Protein AF-0000000085166009 (afdb_homodimer)

Structure (mmCIF, N/CA/C/O backbone):
data_AF-0000000085166009-model_v1
#
loop_
_entity.id
_entity.type
_entity.pdbx_description
1 polymer 'Tlr0801 protein'
#
loop_
_atom_site.group_PDB
_atom_site.id
_atom_site.type_symbol
_atom_site.label_atom_id
_atom_site.label_alt_id
_atom_site.label_comp_id
_atom_site.label_asym_id
_atom_site.label_entity_id
_atom_site.label_seq_id
_atom_site.pdbx_PDB_ins_code
_atom_site.Cartn_x
_atom_site.Cartn_y
_atom_site.Cartn_z
_atom_site.occupancy
_atom_site.B_iso_or_equiv
_atom_site.auth_seq_id
_atom_site.auth_comp_id
_atom_site.auth_asym_id
_atom_site.auth_atom_id
_atom_site.pdbx_PDB_model_num
ATOM 1 N N . MET A 1 1 ? 2.496 26.719 8.641 1 87.31 1 MET A N 1
ATOM 2 C CA . MET A 1 1 ? 3.785 26.359 8.055 1 87.31 1 MET A CA 1
ATOM 3 C C . MET A 1 1 ? 3.906 26.922 6.641 1 87.31 1 MET A C 1
ATOM 5 O O . MET A 1 1 ? 2.91 27.328 6.039 1 87.31 1 MET A O 1
ATOM 9 N N . GLY A 1 2 ? 5.164 27.062 6.125 1 89.81 2 GLY A N 1
ATOM 10 C CA . GLY A 1 2 ? 5.348 27.531 4.762 1 89.81 2 GLY A CA 1
ATOM 11 C C . GLY A 1 2 ? 4.957 26.5 3.719 1 89.81 2 GLY A C 1
ATOM 12 O O . GLY A 1 2 ? 4.793 25.328 4.035 1 89.81 2 GLY A O 1
ATOM 13 N N . LEU A 1 3 ? 4.742 26.969 2.514 1 91.5 3 LEU A N 1
ATOM 14 C CA . LEU A 1 3 ? 4.355 26.109 1.395 1 91.5 3 LEU A CA 1
ATOM 15 C C . LEU A 1 3 ? 5.383 25 1.174 1 91.5 3 LEU A C 1
ATOM 17 O O . LEU A 1 3 ? 5.02 23.875 0.835 1 91.5 3 LEU A O 1
ATOM 21 N N . LEU A 1 4 ? 6.598 25.328 1.406 1 94.56 4 LEU A N 1
ATOM 22 C CA . LEU A 1 4 ? 7.652 24.344 1.191 1 94.56 4 LEU A CA 1
ATOM 23 C C . LEU A 1 4 ? 7.547 23.203 2.197 1 94.56 4 LEU A C 1
ATOM 25 O O . LEU A 1 4 ? 7.738 22.031 1.844 1 94.56 4 LEU A O 1
ATOM 29 N N . GLN A 1 5 ? 7.215 23.484 3.424 1 96 5 GLN A N 1
ATOM 30 C CA . GLN A 1 5 ? 7.09 22.453 4.438 1 96 5 GLN A CA 1
ATOM 31 C C . GLN A 1 5 ? 5.879 21.562 4.164 1 96 5 GLN A C 1
ATOM 33 O O . GLN A 1 5 ? 5.938 20.344 4.367 1 96 5 GLN A O 1
ATOM 38 N N . VAL A 1 6 ? 4.785 22.203 3.682 1 97 6 VAL A N 1
ATOM 39 C CA . VAL A 1 6 ? 3.6 21.422 3.328 1 97 6 VAL A CA 1
ATOM 40 C C . VAL A 1 6 ? 3.941 20.438 2.217 1 97 6 VAL A C 1
ATOM 42 O O . VAL A 1 6 ? 3.543 19.266 2.273 1 97 6 VAL A O 1
ATOM 45 N N . GLU A 1 7 ? 4.676 20.844 1.229 1 97.31 7 GLU A N 1
ATOM 46 C CA . GLU A 1 7 ? 5.082 19.969 0.13 1 97.31 7 GLU A CA 1
ATOM 47 C C . GLU A 1 7 ? 6.02 18.859 0.617 1 97.31 7 GLU A C 1
ATOM 49 O O . GLU A 1 7 ? 5.957 17.734 0.132 1 97.31 7 GLU A O 1
ATOM 54 N N . GLU A 1 8 ? 6.871 19.203 1.568 1 97.12 8 GLU A N 1
ATOM 55 C CA . GLU A 1 8 ? 7.758 18.188 2.148 1 97.12 8 GLU A CA 1
ATOM 56 C C . GLU A 1 8 ? 6.965 17.109 2.877 1 97.12 8 GLU A C 1
ATOM 58 O O . GLU A 1 8 ? 7.281 15.93 2.771 1 97.12 8 GLU A O 1
ATOM 63 N N . ILE A 1 9 ? 5.961 17.562 3.564 1 97.88 9 ILE A N 1
ATOM 64 C CA . ILE A 1 9 ? 5.102 16.625 4.277 1 97.88 9 ILE A CA 1
ATOM 65 C C . ILE A 1 9 ? 4.363 15.734 3.277 1 97.88 9 ILE A C 1
ATOM 67 O O . ILE A 1 9 ? 4.352 14.508 3.416 1 97.88 9 ILE A O 1
ATOM 71 N N . ARG A 1 10 ? 3.783 16.344 2.262 1 98.19 10 ARG A N 1
ATOM 72 C CA . ARG A 1 10 ? 3.082 15.57 1.241 1 98.19 10 ARG A CA 1
ATOM 73 C C . ARG A 1 10 ? 3.996 14.516 0.636 1 98.19 10 ARG A C 1
ATOM 75 O O . ARG A 1 10 ? 3.6 13.352 0.489 1 98.19 10 ARG A O 1
ATOM 82 N N . GLU A 1 11 ? 5.223 14.875 0.251 1 96.31 11 GLU A N 1
ATOM 83 C CA . GLU A 1 11 ? 6.168 13.953 -0.369 1 96.31 11 GLU A CA 1
ATOM 84 C C . GLU A 1 11 ? 6.523 12.805 0.575 1 96.31 11 GLU A C 1
ATOM 86 O O . GLU A 1 11 ? 6.598 11.648 0.156 1 96.31 11 GLU A O 1
ATOM 91 N N . ALA A 1 12 ? 6.711 13.148 1.83 1 95.56 12 ALA A N 1
ATOM 92 C CA . ALA A 1 12 ? 7.051 12.125 2.816 1 95.56 12 ALA A CA 1
ATOM 93 C C . ALA A 1 12 ? 5.91 11.125 2.984 1 95.56 12 ALA A C 1
ATOM 95 O O . ALA A 1 12 ? 6.145 9.922 3.076 1 95.56 12 ALA A O 1
ATOM 96 N N . LEU A 1 13 ? 4.695 11.633 3.031 1 96.62 13 LEU A N 1
ATOM 97 C CA . LEU A 1 13 ? 3.539 10.75 3.182 1 96.62 13 LEU A CA 1
ATOM 98 C C . LEU A 1 13 ? 3.33 9.906 1.929 1 96.62 13 LEU A C 1
ATOM 100 O O . LEU A 1 13 ? 3.01 8.719 2.021 1 96.62 13 LEU A O 1
ATOM 104 N N . GLN A 1 14 ? 3.523 10.555 0.809 1 94.81 14 GLN A N 1
ATOM 105 C CA . GLN A 1 14 ? 3.393 9.805 -0.437 1 94.81 14 GLN A CA 1
ATOM 106 C C . GLN A 1 14 ? 4.43 8.688 -0.518 1 94.81 14 GLN A C 1
ATOM 108 O O . GLN A 1 14 ? 4.141 7.605 -1.035 1 94.81 14 GLN A O 1
ATOM 113 N N . ASP A 1 15 ? 5.609 8.953 -0.059 1 91.25 15 ASP A N 1
ATOM 114 C CA . ASP A 1 15 ? 6.664 7.945 -0.035 1 91.25 15 ASP A CA 1
ATOM 115 C C . ASP A 1 15 ? 6.223 6.711 0.746 1 91.25 15 ASP A C 1
ATOM 117 O O . ASP A 1 15 ? 6.426 5.582 0.296 1 91.25 15 ASP A O 1
ATOM 121 N N . VAL A 1 16 ? 5.621 6.918 1.845 1 88.81 16 VAL A N 1
ATOM 122 C CA . V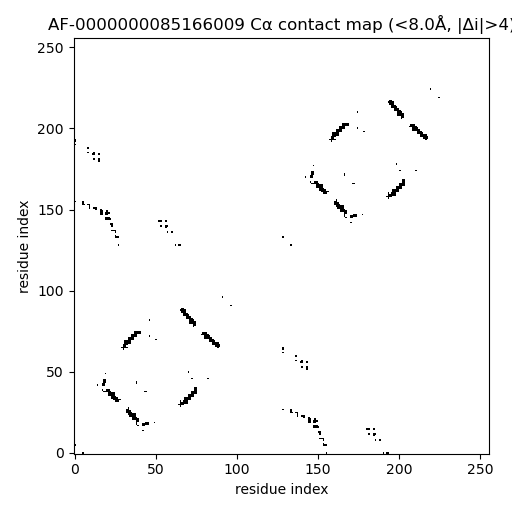AL A 1 16 ? 5.133 5.828 2.68 1 88.81 16 VAL A CA 1
ATOM 123 C C . VAL A 1 16 ? 4.082 5.027 1.916 1 88.81 16 VAL A C 1
ATOM 125 O O . VAL A 1 16 ? 4.121 3.793 1.897 1 88.81 16 VAL A O 1
ATOM 128 N N . LEU A 1 17 ? 3.156 5.715 1.275 1 91.56 17 LEU A N 1
ATOM 129 C CA . LEU A 1 17 ? 2.068 5.051 0.562 1 91.56 17 LEU A CA 1
ATOM 130 C C . LEU A 1 17 ? 2.596 4.301 -0.654 1 91.56 17 LEU A C 1
ATOM 132 O O . LEU A 1 17 ? 2.105 3.217 -0.98 1 91.56 17 LEU A O 1
ATOM 136 N N . SER A 1 18 ? 3.635 4.895 -1.332 1 89.75 18 SER A N 1
ATOM 137 C CA . SER A 1 18 ? 4.176 4.32 -2.561 1 89.75 18 SER A CA 1
ATOM 138 C C . SER A 1 18 ? 4.883 2.998 -2.289 1 89.75 18 SER A C 1
ATOM 140 O O . SER A 1 18 ? 5.062 2.186 -3.199 1 89.75 18 SER A O 1
ATOM 142 N N . GLU A 1 19 ? 5.258 2.779 -1.088 1 85.75 19 GLU A N 1
ATOM 143 C CA . GLU A 1 19 ? 5.918 1.529 -0.723 1 85.75 19 GLU A CA 1
ATOM 144 C C . GLU A 1 19 ? 4.992 0.335 -0.921 1 85.75 19 GLU A C 1
ATOM 146 O O . GLU A 1 19 ? 5.449 -0.808 -0.993 1 85.75 19 GLU A O 1
ATOM 151 N N . HIS A 1 20 ? 3.771 0.631 -1.099 1 84.06 20 HIS A N 1
ATOM 152 C CA . HIS A 1 20 ? 2.775 -0.424 -1.249 1 84.06 20 HIS A CA 1
ATOM 153 C C . HIS A 1 20 ? 2.156 -0.402 -2.643 1 84.06 20 HIS A C 1
ATOM 155 O O . HIS A 1 20 ? 1.337 -1.262 -2.977 1 84.06 20 HIS A O 1
ATOM 161 N N . ALA A 1 21 ? 2.496 0.625 -3.387 1 89.5 21 ALA A N 1
ATOM 162 C CA . ALA A 1 21 ? 1.948 0.78 -4.73 1 89.5 21 ALA A CA 1
ATOM 163 C C . ALA A 1 21 ? 2.713 -0.077 -5.738 1 89.5 21 ALA A C 1
ATOM 165 O O . ALA A 1 21 ? 3.318 0.446 -6.676 1 89.5 21 ALA A O 1
ATOM 166 N N . LEU A 1 22 ? 2.506 -1.38 -5.648 1 95.19 22 LEU A N 1
ATOM 167 C CA . LEU A 1 22 ? 3.24 -2.299 -6.512 1 95.19 22 LEU A CA 1
ATOM 168 C C . LEU A 1 22 ? 2.35 -2.816 -7.637 1 95.19 22 LEU A C 1
ATOM 170 O O . LEU A 1 22 ? 1.126 -2.863 -7.496 1 95.19 22 LEU A O 1
ATOM 174 N N . VAL A 1 23 ? 2.998 -3.172 -8.727 1 94.56 23 VAL A N 1
ATOM 175 C CA . VAL A 1 23 ? 2.354 -3.906 -9.812 1 94.56 23 VAL A CA 1
ATOM 176 C C . VAL A 1 23 ? 2.764 -5.375 -9.758 1 94.56 23 VAL A C 1
ATOM 178 O O . VAL A 1 23 ? 3.951 -5.691 -9.633 1 94.56 23 VAL A O 1
ATOM 181 N N . VAL A 1 24 ? 1.749 -6.273 -9.797 1 97.44 24 VAL A N 1
ATOM 182 C CA . VAL A 1 24 ? 2.041 -7.695 -9.648 1 97.44 24 VAL A CA 1
ATOM 183 C C . VAL A 1 24 ? 1.929 -8.398 -11 1 97.44 24 VAL A C 1
ATOM 185 O O . VAL A 1 24 ? 1.028 -8.094 -11.781 1 97.44 24 VAL A O 1
ATOM 188 N N . GLN A 1 25 ? 2.867 -9.227 -11.359 1 97.62 25 GLN A N 1
ATOM 189 C CA . GLN A 1 25 ? 2.832 -10.18 -12.461 1 97.62 25 GLN A CA 1
ATOM 190 C C . GLN A 1 25 ? 2.766 -11.617 -11.945 1 97.62 25 GLN A C 1
ATOM 192 O O . GLN A 1 25 ? 3.416 -11.953 -10.953 1 97.62 25 GLN A O 1
ATOM 197 N N . VAL A 1 26 ? 1.927 -12.438 -12.625 1 98.44 26 VAL A N 1
ATOM 198 C CA . VAL A 1 26 ? 1.791 -13.836 -12.242 1 98.44 26 VAL A CA 1
ATOM 199 C C . VAL A 1 26 ? 1.956 -14.727 -13.469 1 98.44 26 VAL A C 1
ATOM 201 O O . VAL A 1 26 ? 1.359 -14.469 -14.516 1 98.44 26 VAL A O 1
ATOM 204 N N . ASN A 1 27 ? 2.795 -15.641 -13.352 1 97.94 27 ASN A N 1
ATOM 205 C CA . ASN A 1 27 ? 2.922 -16.672 -14.375 1 97.94 27 ASN A CA 1
ATOM 206 C C . ASN A 1 27 ? 3.172 -18.047 -13.766 1 97.94 27 ASN A C 1
ATOM 208 O O . ASN A 1 27 ? 3.609 -18.141 -12.617 1 97.94 27 ASN A O 1
ATOM 212 N N . GLN A 1 28 ? 2.809 -19.031 -14.508 1 97.44 28 GLN A N 1
ATOM 213 C CA . GLN A 1 28 ? 3.053 -20.406 -14.07 1 97.44 28 GLN A CA 1
ATOM 214 C C . GLN A 1 28 ? 4.023 -21.109 -15.016 1 97.44 28 GLN A C 1
ATOM 216 O O . GLN A 1 28 ? 3.914 -21 -16.234 1 97.44 28 GLN A O 1
ATOM 221 N N . PHE A 1 29 ? 5.004 -21.719 -14.422 1 96.5 29 PHE A N 1
ATOM 222 C CA . PHE A 1 29 ? 5.902 -22.641 -15.109 1 96.5 29 PHE A CA 1
ATOM 223 C C . PHE A 1 29 ? 5.84 -24.031 -14.484 1 96.5 29 PHE A C 1
ATOM 225 O O . PHE A 1 29 ? 6.352 -24.25 -13.383 1 96.5 29 PHE A O 1
ATOM 232 N N . ARG A 1 30 ? 5.246 -24.922 -15.281 1 95.44 30 ARG A N 1
ATOM 233 C CA . ARG A 1 30 ? 5.016 -26.266 -14.758 1 95.44 30 ARG A CA 1
ATOM 234 C C . ARG A 1 30 ? 4.27 -26.219 -13.43 1 95.44 30 ARG A C 1
ATOM 236 O O . ARG A 1 30 ? 3.172 -25.656 -13.352 1 95.44 30 ARG A O 1
ATOM 243 N N . ASN A 1 31 ? 4.824 -26.672 -12.32 1 96.44 31 ASN A N 1
ATOM 244 C CA . ASN A 1 31 ? 4.152 -26.75 -11.023 1 96.44 31 ASN A CA 1
ATOM 245 C C . ASN A 1 31 ? 4.566 -25.594 -10.109 1 96.44 31 ASN A C 1
ATOM 247 O O . ASN A 1 31 ? 4.395 -25.688 -8.891 1 96.44 31 ASN A O 1
ATOM 251 N N . GLN A 1 32 ? 5.086 -24.609 -10.68 1 97.38 32 GLN A N 1
ATOM 252 C CA . GLN A 1 32 ? 5.492 -23.438 -9.898 1 97.38 32 GLN A CA 1
ATOM 253 C C . GLN A 1 32 ? 4.758 -22.188 -10.367 1 97.38 32 GLN A C 1
ATOM 255 O O . GLN A 1 32 ? 4.715 -21.891 -11.562 1 97.38 32 GLN A O 1
ATOM 260 N N . LEU A 1 33 ? 4.129 -21.5 -9.375 1 98.12 33 LEU A N 1
ATOM 261 C CA . LEU A 1 33 ? 3.557 -20.188 -9.594 1 98.12 33 LEU A CA 1
ATOM 262 C C . LEU A 1 33 ? 4.574 -19.094 -9.281 1 98.12 33 LEU A C 1
ATOM 264 O O . LEU A 1 33 ? 5.152 -19.062 -8.195 1 98.12 33 LEU A O 1
ATOM 268 N N . ASN A 1 34 ? 4.855 -18.234 -10.289 1 98.5 34 ASN A N 1
ATOM 269 C CA . ASN A 1 34 ? 5.762 -17.109 -10.125 1 98.5 34 ASN A CA 1
ATOM 270 C C . ASN A 1 34 ? 4.996 -15.789 -9.977 1 98.5 34 ASN A C 1
ATOM 272 O O . ASN A 1 34 ? 4.211 -15.422 -10.852 1 98.5 34 ASN A O 1
ATOM 276 N N . ILE A 1 35 ? 5.219 -15.148 -8.867 1 98.69 35 ILE A N 1
ATOM 277 C CA . ILE A 1 35 ? 4.609 -13.859 -8.562 1 98.69 35 ILE A CA 1
ATOM 278 C C . ILE A 1 35 ? 5.691 -12.781 -8.5 1 98.69 35 ILE A C 1
ATOM 280 O O . ILE A 1 35 ? 6.594 -12.844 -7.668 1 98.69 35 ILE A O 1
ATOM 284 N N . ILE A 1 36 ? 5.625 -11.828 -9.438 1 98.06 36 ILE A N 1
ATOM 285 C CA . ILE A 1 36 ? 6.617 -10.758 -9.516 1 98.06 36 ILE A CA 1
ATOM 286 C C . ILE A 1 36 ? 5.996 -9.445 -9.047 1 98.06 36 ILE A C 1
ATOM 288 O O . ILE A 1 36 ? 5 -8.984 -9.609 1 98.06 36 ILE A O 1
ATOM 292 N N . LEU A 1 37 ? 6.559 -8.922 -7.961 1 97.56 37 LEU A N 1
ATOM 293 C CA . LEU A 1 37 ? 6.168 -7.613 -7.441 1 97.56 37 LEU A CA 1
ATOM 294 C C . LEU A 1 37 ? 7.09 -6.52 -7.973 1 97.56 37 LEU A C 1
ATOM 296 O O . LEU A 1 37 ? 8.297 -6.551 -7.727 1 97.56 37 LEU A O 1
ATOM 300 N N . ASN A 1 38 ? 6.496 -5.551 -8.648 1 96.62 38 ASN A N 1
ATOM 301 C CA . ASN A 1 38 ? 7.234 -4.426 -9.219 1 96.62 38 ASN A CA 1
ATOM 302 C C . ASN A 1 38 ? 6.977 -3.139 -8.438 1 96.62 38 ASN A C 1
ATOM 304 O O . ASN A 1 38 ? 5.875 -2.59 -8.492 1 96.62 38 ASN A O 1
ATOM 308 N N . LYS A 1 39 ? 8.039 -2.709 -7.711 1 94.25 39 LYS A N 1
ATOM 309 C CA . LYS A 1 39 ? 7.895 -1.438 -7.008 1 94.25 39 LYS A CA 1
ATOM 310 C C . LYS A 1 39 ? 8.391 -0.277 -7.867 1 94.25 39 LYS A C 1
ATOM 312 O O . LYS A 1 39 ? 9.258 -0.456 -8.719 1 94.25 39 LYS A O 1
ATOM 317 N N . PRO A 1 40 ? 7.828 0.928 -7.676 1 91.25 40 PRO A N 1
ATOM 318 C CA . PRO A 1 40 ? 8.375 2.105 -8.359 1 91.25 40 PRO A CA 1
ATOM 319 C C . PRO A 1 40 ? 9.82 2.398 -7.961 1 91.25 40 PRO A C 1
ATOM 321 O O . PRO A 1 40 ? 10.219 2.135 -6.824 1 91.25 40 PRO A O 1
ATOM 324 N N . PRO A 1 41 ? 10.594 2.953 -8.992 1 91.44 41 PRO A N 1
ATOM 325 C CA . PRO A 1 41 ? 11.961 3.348 -8.648 1 91.44 41 PRO A CA 1
ATOM 326 C C . PRO A 1 41 ? 12.016 4.383 -7.527 1 91.44 41 PRO A C 1
ATOM 328 O O . PRO A 1 41 ? 11.148 5.258 -7.453 1 91.44 41 PRO A O 1
ATOM 331 N N . GLY A 1 42 ? 13.031 4.297 -6.672 1 87.62 42 GLY A N 1
ATOM 332 C CA . GLY A 1 42 ? 13.211 5.281 -5.613 1 87.62 42 GLY A CA 1
ATOM 333 C C . GLY A 1 42 ? 12.367 5 -4.387 1 87.62 42 GLY A C 1
ATOM 334 O O . GLY A 1 42 ? 12.414 5.746 -3.408 1 87.62 42 GLY A O 1
ATOM 335 N N . THR A 1 43 ? 11.555 3.965 -4.449 1 88.19 43 THR A N 1
ATOM 336 C CA . THR A 1 43 ? 10.727 3.613 -3.301 1 88.19 43 THR A CA 1
ATOM 337 C C . THR A 1 43 ? 11.281 2.383 -2.588 1 88.19 43 THR A C 1
ATOM 339 O O . THR A 1 43 ? 12.117 1.666 -3.141 1 88.19 43 THR A O 1
ATOM 342 N N . VAL A 1 44 ? 10.844 2.373 -1.309 1 87.44 44 VAL A N 1
ATOM 343 C CA . VAL A 1 44 ? 11.18 1.203 -0.508 1 87.44 44 VAL A CA 1
ATOM 344 C C . VAL A 1 44 ? 9.953 0.306 -0.352 1 87.44 44 VAL A C 1
ATOM 346 O O . VAL A 1 44 ? 8.852 0.794 -0.119 1 87.44 44 VAL A O 1
ATOM 349 N N . ALA A 1 45 ? 10.133 -0.992 -0.628 1 90.5 45 ALA A N 1
ATOM 350 C CA . ALA A 1 45 ? 9.047 -1.952 -0.421 1 90.5 45 ALA A CA 1
ATOM 351 C C . ALA A 1 45 ? 9.391 -2.926 0.703 1 90.5 45 ALA A C 1
ATOM 353 O O . ALA A 1 45 ? 10.531 -3.381 0.815 1 90.5 45 ALA A O 1
ATOM 354 N N . HIS A 1 46 ? 8.398 -3.162 1.563 1 88.56 46 HIS A N 1
ATOM 355 C CA . HIS A 1 46 ? 8.516 -4.191 2.588 1 88.56 46 HIS A CA 1
ATOM 356 C C . HIS A 1 46 ? 7.984 -5.531 2.088 1 88.56 46 HIS A C 1
ATOM 358 O O . HIS A 1 46 ? 6.891 -5.949 2.471 1 88.56 46 HIS A O 1
ATOM 364 N N . TYR A 1 47 ? 8.75 -6.238 1.329 1 93.56 47 TYR A N 1
ATOM 365 C CA . TYR A 1 47 ? 8.32 -7.395 0.554 1 93.56 47 TYR A CA 1
ATOM 366 C C . TYR A 1 47 ? 7.82 -8.508 1.467 1 93.56 47 TYR A C 1
ATOM 368 O O . TYR A 1 47 ? 6.855 -9.203 1.142 1 93.56 47 TYR A O 1
ATOM 376 N N . SER A 1 48 ? 8.516 -8.672 2.611 1 92.06 48 SER A N 1
ATOM 377 C CA . SER A 1 48 ? 8.094 -9.742 3.51 1 92.06 48 SER A CA 1
ATOM 378 C C . SER A 1 48 ? 6.66 -9.531 3.99 1 92.06 48 SER A C 1
ATOM 380 O O . SER A 1 48 ? 5.848 -10.461 3.971 1 92.06 48 SER A O 1
ATOM 382 N N . ALA A 1 49 ? 6.348 -8.305 4.355 1 86 49 ALA A N 1
ATOM 383 C CA . ALA A 1 49 ? 4.992 -7.98 4.789 1 86 49 ALA A CA 1
ATOM 384 C C . ALA A 1 49 ? 3.998 -8.133 3.643 1 86 49 ALA A C 1
ATOM 386 O O . ALA A 1 49 ? 2.9 -8.656 3.832 1 86 49 ALA A O 1
ATOM 387 N N . LEU A 1 50 ? 4.41 -7.676 2.514 1 90.75 50 LEU A N 1
ATOM 388 C CA . LEU A 1 50 ? 3.557 -7.777 1.333 1 90.75 50 LEU A CA 1
ATOM 389 C C . LEU A 1 50 ? 3.301 -9.234 0.972 1 90.75 50 LEU A C 1
ATOM 391 O O . LEU A 1 50 ? 2.174 -9.609 0.634 1 90.75 50 LEU A O 1
ATOM 395 N N . ALA A 1 51 ? 4.328 -10.023 1.08 1 94.31 51 ALA A N 1
ATOM 396 C CA . ALA A 1 51 ? 4.188 -11.445 0.812 1 94.31 51 ALA A CA 1
ATOM 397 C C . ALA A 1 51 ? 3.16 -12.086 1.744 1 94.31 51 ALA A C 1
ATOM 399 O O . ALA A 1 51 ? 2.365 -12.922 1.321 1 94.31 51 ALA A O 1
ATOM 400 N N . ASP A 1 52 ? 3.125 -11.68 2.963 1 91.5 52 ASP A N 1
ATOM 401 C CA . ASP A 1 52 ? 2.172 -12.227 3.924 1 91.5 52 ASP A CA 1
ATOM 402 C C . ASP A 1 52 ? 0.734 -11.922 3.506 1 91.5 52 ASP A C 1
ATOM 404 O O . ASP A 1 52 ? -0.142 -12.781 3.604 1 91.5 52 ASP A O 1
ATOM 408 N N . PHE A 1 53 ? 0.522 -10.734 3.008 1 88.38 53 PHE A N 1
ATOM 409 C CA . PHE A 1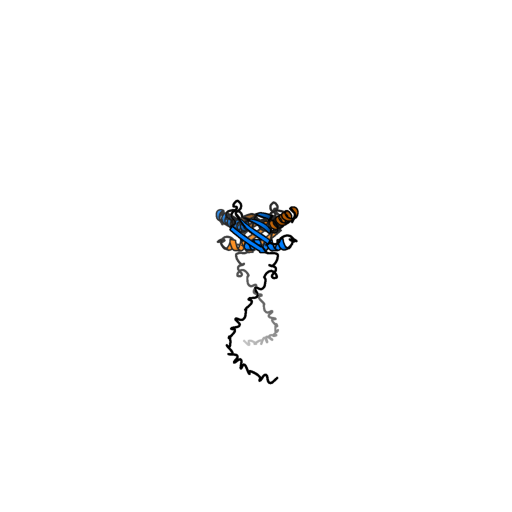 53 ? -0.797 -10.375 2.5 1 88.38 53 PHE A CA 1
ATOM 410 C C . PHE A 1 53 ? -1.159 -11.227 1.287 1 88.38 53 PHE A C 1
ATOM 412 O O . PHE A 1 53 ? -2.297 -11.68 1.159 1 88.38 53 PHE A O 1
ATOM 419 N N . LEU A 1 54 ? -0.236 -11.383 0.388 1 95.12 54 LEU A N 1
ATOM 420 C CA . LEU A 1 54 ? -0.486 -12.156 -0.825 1 95.12 54 LEU A CA 1
ATOM 421 C C . LEU A 1 54 ? -0.781 -13.609 -0.492 1 95.12 54 LEU A C 1
ATOM 423 O O . LEU A 1 54 ? -1.663 -14.227 -1.098 1 95.12 54 LEU A O 1
ATOM 427 N N . LYS A 1 55 ? -0.085 -14.094 0.515 1 94.5 55 LYS A N 1
ATOM 428 C CA . LYS A 1 55 ? -0.293 -15.477 0.947 1 94.5 55 LYS A CA 1
ATOM 429 C C . LYS A 1 55 ? -1.719 -15.688 1.45 1 94.5 55 LYS A C 1
ATOM 431 O O . LYS A 1 55 ? -2.357 -16.688 1.12 1 94.5 55 LYS A O 1
ATOM 436 N N . SER A 1 56 ? -2.121 -14.789 2.178 1 92.44 56 SER A N 1
ATOM 437 C CA . SER A 1 56 ? -3.482 -14.891 2.695 1 92.44 56 SER A CA 1
ATOM 438 C C . SER A 1 56 ? -4.504 -14.898 1.564 1 92.44 56 SER A C 1
ATOM 440 O O . SER A 1 56 ? -5.496 -15.633 1.626 1 92.44 56 SER A O 1
ATOM 442 N N . ARG A 1 57 ? -4.258 -14.102 0.574 1 93.94 57 ARG A N 1
ATOM 443 C CA . ARG A 1 57 ? -5.152 -14.047 -0.578 1 93.94 57 ARG A CA 1
ATOM 444 C C . ARG A 1 57 ? -5.023 -15.305 -1.429 1 93.94 57 ARG A C 1
ATOM 446 O O . ARG A 1 57 ? -6.023 -15.836 -1.919 1 93.94 57 ARG A O 1
ATOM 453 N N . LEU A 1 58 ? -3.865 -15.836 -1.603 1 96.88 58 LEU A N 1
ATOM 454 C CA . LEU A 1 58 ? -3.602 -17.047 -2.377 1 96.88 58 LEU A CA 1
ATOM 455 C C . LEU A 1 58 ? -4.273 -18.25 -1.737 1 96.88 58 LEU A C 1
ATOM 457 O O . LEU A 1 58 ? -4.664 -19.188 -2.436 1 96.88 58 LEU A O 1
ATOM 461 N N . GLY A 1 59 ? -4.41 -18.156 -0.455 1 95.06 59 GLY A N 1
ATOM 462 C CA . GLY A 1 59 ? -5.043 -19.25 0.282 1 95.06 59 GLY A CA 1
ATOM 463 C C . GLY A 1 59 ? -6.504 -19.438 -0.088 1 95.06 59 GLY A C 1
ATOM 464 O O . GLY A 1 59 ? -7.09 -20.484 0.226 1 95.06 59 GLY A O 1
ATOM 465 N N . GLN A 1 60 ? -7.039 -18.578 -0.781 1 94.56 60 GLN A N 1
ATOM 466 C CA . GLN A 1 60 ? -8.445 -18.656 -1.168 1 94.56 60 GLN A CA 1
ATOM 467 C C . GLN A 1 60 ? -8.609 -19.391 -2.498 1 94.56 60 GLN A C 1
ATOM 469 O O . GLN A 1 60 ? -9.727 -19.719 -2.9 1 94.56 60 GLN A O 1
ATOM 474 N N . PHE A 1 61 ? -7.492 -19.656 -3.207 1 95.75 61 PHE A N 1
ATOM 475 C CA . PHE A 1 61 ? -7.512 -20.328 -4.5 1 95.75 61 PHE A CA 1
ATOM 476 C C . PHE A 1 61 ? -7.191 -21.812 -4.34 1 95.75 61 PHE A C 1
ATOM 478 O O . PHE A 1 61 ? -6.43 -22.188 -3.451 1 95.75 61 PHE A O 1
ATOM 485 N N . HIS A 1 62 ? -7.855 -22.625 -5.125 1 93.19 62 HIS A N 1
ATOM 486 C CA . HIS A 1 62 ? -7.492 -24.031 -5.238 1 93.19 62 HIS A CA 1
ATOM 487 C C . HIS A 1 62 ? -6.332 -24.219 -6.207 1 93.19 62 HIS A C 1
ATOM 489 O O . HIS A 1 62 ? -6.531 -24.266 -7.422 1 93.19 62 HIS A O 1
ATOM 495 N N . LEU A 1 63 ? -5.152 -24.328 -5.582 1 94.75 63 LEU A N 1
ATOM 496 C CA . LEU A 1 63 ? -3.939 -24.438 -6.387 1 94.75 63 LEU A CA 1
ATOM 497 C C . LEU A 1 63 ? -3.484 -25.891 -6.492 1 94.75 63 LEU A C 1
ATOM 499 O O . LEU A 1 63 ? -2.342 -26.219 -6.156 1 94.75 63 LEU A O 1
ATOM 503 N N . ASN A 1 64 ? -4.328 -26.75 -7.059 1 90.38 64 ASN A N 1
ATOM 504 C CA . ASN A 1 64 ? -4.113 -28.188 -7.035 1 90.38 64 ASN A CA 1
ATOM 505 C C . ASN A 1 64 ? -2.895 -28.594 -7.859 1 90.38 64 ASN A C 1
ATOM 507 O O . ASN A 1 64 ? -2.211 -29.562 -7.531 1 90.38 64 ASN A O 1
ATOM 511 N N . ASP A 1 65 ? -2.539 -27.891 -8.883 1 93.31 65 ASP A N 1
ATOM 512 C CA . ASP A 1 65 ? -1.432 -28.25 -9.758 1 93.31 65 ASP A CA 1
ATOM 513 C C . ASP A 1 65 ? -0.189 -27.422 -9.461 1 93.31 65 ASP A C 1
ATOM 515 O O . ASP A 1 65 ? 0.748 -27.375 -10.258 1 93.31 65 ASP A O 1
ATOM 519 N N . ILE A 1 66 ? -0.223 -26.75 -8.367 1 96.19 66 ILE A N 1
ATOM 520 C CA . ILE A 1 66 ? 0.907 -25.922 -7.961 1 96.19 66 ILE A CA 1
ATOM 521 C C . ILE A 1 66 ? 1.572 -26.531 -6.727 1 96.19 66 ILE A C 1
ATOM 523 O O . ILE A 1 66 ? 0.912 -26.766 -5.715 1 96.19 66 ILE A O 1
ATOM 527 N N . ASP A 1 67 ? 2.898 -26.766 -6.785 1 95.12 67 ASP A N 1
ATOM 528 C CA . ASP A 1 67 ? 3.662 -27.312 -5.664 1 95.12 67 ASP A CA 1
ATOM 529 C C . ASP A 1 67 ? 4.434 -26.203 -4.941 1 95.12 67 ASP A C 1
ATOM 531 O O . ASP A 1 67 ? 4.777 -26.359 -3.766 1 95.12 67 ASP A O 1
ATOM 535 N N . ARG A 1 68 ? 4.754 -25.266 -5.773 1 96.19 68 ARG A N 1
ATOM 536 C CA . ARG A 1 68 ? 5.645 -24.234 -5.262 1 96.19 68 ARG A CA 1
ATOM 537 C C . ARG A 1 68 ? 5.199 -22.859 -5.734 1 96.19 68 ARG A C 1
ATOM 539 O O . ARG A 1 68 ? 4.734 -22.703 -6.867 1 96.19 68 ARG A O 1
ATOM 546 N N . ILE A 1 69 ? 5.246 -21.828 -4.805 1 98.06 69 ILE A N 1
ATOM 547 C CA . ILE A 1 69 ? 5.059 -20.422 -5.176 1 98.06 69 ILE A CA 1
ATOM 548 C C . ILE A 1 69 ? 6.355 -19.656 -4.945 1 98.06 69 ILE A C 1
ATOM 550 O O . ILE A 1 69 ? 6.965 -19.75 -3.877 1 98.06 69 ILE A O 1
ATOM 554 N N . LYS A 1 70 ? 6.852 -19 -5.961 1 98.38 70 LYS A N 1
ATOM 555 C CA . LYS A 1 70 ? 7.992 -18.094 -5.844 1 98.38 70 LYS A CA 1
ATOM 556 C C . LYS A 1 70 ? 7.551 -16.641 -5.945 1 98.38 70 LYS A C 1
ATOM 558 O O . LYS A 1 70 ? 6.906 -16.25 -6.922 1 98.38 70 LYS A O 1
ATOM 563 N N . ILE A 1 71 ? 7.816 -15.852 -4.895 1 98.62 71 ILE A N 1
ATOM 564 C CA . ILE A 1 71 ? 7.535 -14.422 -4.902 1 98.62 71 ILE A CA 1
ATOM 565 C C . ILE A 1 71 ? 8.836 -13.641 -5.07 1 98.62 71 ILE A C 1
ATOM 567 O O . ILE A 1 71 ? 9.805 -13.867 -4.336 1 98.62 71 ILE A O 1
ATOM 571 N N . ILE A 1 72 ? 8.867 -12.797 -6.117 1 98.06 72 ILE A N 1
ATOM 572 C CA . ILE A 1 72 ? 10.047 -12.008 -6.453 1 98.06 72 ILE A CA 1
ATOM 573 C C . ILE A 1 72 ? 9.719 -10.523 -6.348 1 98.06 72 ILE A C 1
ATOM 575 O O . ILE A 1 72 ? 8.688 -10.07 -6.848 1 98.06 72 ILE A O 1
ATOM 579 N N . GLY A 1 73 ? 10.539 -9.797 -5.637 1 97.81 73 GLY A N 1
ATOM 580 C CA . GLY A 1 73 ? 10.469 -8.344 -5.621 1 97.81 73 GLY A CA 1
ATOM 581 C C . GLY A 1 73 ? 11.523 -7.684 -6.492 1 97.81 73 GLY A C 1
ATOM 582 O O . GLY A 1 73 ? 12.688 -8.086 -6.473 1 97.81 73 GLY A O 1
ATOM 583 N N . ARG A 1 74 ? 11.062 -6.723 -7.195 1 96.94 74 ARG A N 1
ATOM 584 C CA . ARG A 1 74 ? 12.023 -6.012 -8.031 1 96.94 74 ARG A CA 1
ATOM 585 C C . ARG A 1 74 ? 11.586 -4.57 -8.266 1 96.94 74 ARG A C 1
ATOM 587 O O . ARG A 1 74 ? 10.492 -4.176 -7.859 1 96.94 74 ARG A O 1
ATOM 594 N N . ILE A 1 75 ? 12.617 -3.803 -8.828 1 94.75 75 ILE A N 1
ATOM 595 C CA . ILE A 1 75 ? 12.312 -2.434 -9.227 1 94.75 75 ILE A CA 1
ATOM 596 C C . ILE A 1 75 ? 11.742 -2.428 -10.648 1 94.75 75 ILE A C 1
ATOM 598 O O . ILE A 1 75 ? 12.258 -3.119 -11.531 1 94.75 75 ILE A O 1
ATOM 602 N N . GLN A 1 76 ? 10.617 -1.688 -10.719 1 94.25 76 GLN A N 1
ATOM 603 C CA . GLN A 1 76 ? 10.031 -1.562 -12.055 1 94.25 76 GLN A CA 1
ATOM 604 C C . GLN A 1 76 ? 11.07 -1.109 -13.07 1 94.25 76 GLN A C 1
ATOM 606 O O . GLN A 1 76 ? 11.789 -0.133 -12.844 1 94.25 76 GLN A O 1
ATOM 611 N N . GLY A 1 77 ? 11.156 -1.795 -14.125 1 92 77 GLY A N 1
ATOM 612 C CA . GLY A 1 77 ? 12.102 -1.473 -15.188 1 92 77 GLY A CA 1
ATOM 613 C C . GLY A 1 77 ? 13.422 -2.201 -15.055 1 92 77 GLY A C 1
ATOM 614 O O . GLY A 1 77 ? 14.281 -2.102 -15.93 1 92 77 GLY A O 1
ATOM 615 N N . SER A 1 78 ? 13.625 -2.783 -13.961 1 92.19 78 SER A N 1
ATOM 616 C CA . SER A 1 78 ? 14.844 -3.561 -13.742 1 92.19 78 SER A CA 1
ATOM 617 C C . SER A 1 78 ? 14.523 -5.039 -13.539 1 92.19 78 SER A C 1
ATOM 619 O O . SER A 1 78 ? 13.742 -5.395 -12.656 1 92.19 78 SER A O 1
ATOM 621 N N . PRO A 1 79 ? 15.172 -5.816 -14.328 1 90.19 79 PRO A N 1
ATOM 622 C CA . PRO A 1 79 ? 14.844 -7.238 -14.203 1 90.19 79 PRO A CA 1
ATOM 623 C C . PRO A 1 79 ? 15.523 -7.898 -13 1 90.19 79 PRO A C 1
ATOM 625 O O . PRO A 1 79 ? 15.133 -8.992 -12.594 1 90.19 79 PRO A O 1
ATOM 628 N N . LYS A 1 80 ? 16.531 -7.254 -12.406 1 94.38 80 LYS A N 1
ATOM 629 C CA . LYS A 1 80 ? 17.25 -7.84 -11.289 1 94.38 80 LYS A CA 1
ATOM 630 C C . LYS A 1 80 ? 16.406 -7.844 -10.023 1 94.38 80 LYS A C 1
ATOM 632 O O . LYS A 1 80 ? 15.961 -6.789 -9.562 1 94.38 80 LYS A O 1
ATOM 637 N N . PRO A 1 81 ? 16.234 -9.047 -9.445 1 96.06 81 PRO A N 1
ATOM 638 C CA . PRO A 1 81 ? 15.469 -9.094 -8.195 1 96.06 81 PRO A CA 1
ATOM 639 C C . PRO A 1 81 ? 16.234 -8.5 -7.016 1 96.06 81 PRO A C 1
ATOM 641 O O . PRO A 1 81 ? 17.453 -8.625 -6.938 1 96.06 81 PRO A O 1
ATOM 644 N N . ASP A 1 82 ? 15.461 -7.859 -6.188 1 94.31 82 ASP A N 1
ATOM 645 C CA . ASP A 1 82 ? 16.078 -7.348 -4.969 1 94.31 82 ASP A CA 1
ATOM 646 C C . ASP A 1 82 ? 15.68 -8.18 -3.754 1 94.31 82 ASP A C 1
ATOM 648 O O . ASP A 1 82 ? 16.234 -8.008 -2.666 1 94.31 82 ASP A O 1
ATOM 652 N N . TRP A 1 83 ? 14.742 -9.156 -3.945 1 97.12 83 TRP A N 1
ATOM 653 C CA . TRP A 1 83 ? 14.227 -10.008 -2.875 1 97.12 83 TRP A CA 1
ATOM 654 C C . TRP A 1 83 ? 13.477 -11.203 -3.443 1 97.12 83 TRP A C 1
ATOM 656 O O . TRP A 1 83 ? 12.875 -11.117 -4.516 1 97.12 83 TRP A O 1
ATOM 666 N N . GLU A 1 84 ? 13.539 -12.344 -2.77 1 97.69 84 GLU A N 1
ATOM 667 C CA . GLU A 1 84 ? 12.742 -13.5 -3.174 1 97.69 84 GLU A CA 1
ATOM 668 C C . GLU A 1 84 ? 12.312 -14.32 -1.964 1 97.69 84 GLU A C 1
ATOM 670 O O . GLU A 1 84 ? 12.969 -14.289 -0.92 1 97.69 84 GLU A O 1
ATOM 675 N N . GLU A 1 85 ? 11.258 -14.977 -2.094 1 97.81 85 GLU A N 1
ATOM 676 C CA . GLU A 1 85 ? 10.742 -15.953 -1.14 1 97.81 85 GLU A CA 1
ATOM 677 C C . GLU A 1 85 ? 10.07 -17.125 -1.856 1 97.81 85 GLU A C 1
ATOM 679 O O . GLU A 1 85 ? 9.359 -16.922 -2.842 1 97.81 85 GLU A O 1
ATOM 684 N N . VAL A 1 86 ? 10.367 -18.328 -1.373 1 96.44 86 VAL A N 1
ATOM 685 C CA . VAL A 1 86 ? 9.766 -19.531 -1.934 1 96.44 86 VAL A CA 1
ATOM 686 C C . VAL A 1 86 ? 8.883 -20.203 -0.885 1 96.44 86 VAL A C 1
ATOM 688 O O . VAL A 1 86 ? 9.281 -20.344 0.273 1 96.44 86 VAL A O 1
ATOM 691 N N . ILE A 1 87 ? 7.715 -20.531 -1.316 1 95.44 87 ILE A N 1
ATOM 692 C CA . ILE A 1 87 ? 6.754 -21.234 -0.474 1 95.44 87 ILE A CA 1
ATOM 693 C C . ILE A 1 87 ? 6.48 -22.625 -1.048 1 95.44 87 ILE A C 1
ATOM 695 O O . ILE A 1 87 ? 5.957 -22.75 -2.158 1 95.44 87 ILE A O 1
ATOM 699 N N . ASP A 1 88 ? 6.766 -23.625 -0.304 1 94.62 88 ASP A N 1
ATOM 700 C CA . ASP A 1 88 ? 6.434 -24.984 -0.693 1 94.62 88 ASP A CA 1
ATOM 701 C C . ASP A 1 88 ? 5.051 -25.391 -0.181 1 94.62 88 ASP A C 1
ATOM 703 O O . ASP A 1 88 ? 4.797 -25.344 1.024 1 94.62 88 ASP A O 1
ATOM 707 N N . LEU A 1 89 ? 4.188 -25.688 -1.079 1 92.69 89 LEU A N 1
ATOM 708 C CA . LEU A 1 89 ? 2.812 -26.016 -0.712 1 92.69 89 LEU A CA 1
ATOM 709 C C . LEU A 1 89 ? 2.672 -27.5 -0.412 1 92.69 89 LEU A C 1
ATOM 711 O O . LEU A 1 89 ? 1.697 -27.922 0.216 1 92.69 89 LEU A O 1
ATOM 715 N N . ARG A 1 90 ? 3.482 -28.344 -0.835 1 86.94 90 ARG A N 1
ATOM 716 C CA . ARG A 1 90 ? 3.457 -29.781 -0.557 1 86.94 90 ARG A CA 1
ATOM 717 C C . ARG A 1 90 ? 4.629 -30.188 0.331 1 86.94 90 ARG A C 1
ATOM 719 O O . ARG A 1 90 ? 5.785 -29.906 0.009 1 86.94 90 ARG A O 1
ATOM 726 N N . PRO A 1 91 ? 4.18 -30.297 1.665 1 69.56 91 PRO A N 1
ATOM 727 C CA . PRO A 1 91 ? 5.289 -30.688 2.533 1 69.56 91 PRO A CA 1
ATOM 728 C C . PRO A 1 91 ? 6.141 -31.797 1.925 1 69.56 91 PRO A C 1
ATOM 730 O O . PRO A 1 91 ? 5.641 -32.594 1.135 1 69.56 91 PRO A O 1
ATOM 733 N N . PRO A 1 92 ? 7.426 -31.516 2.072 1 61.53 92 PRO A N 1
ATOM 734 C CA . PRO A 1 92 ? 8.266 -32.625 1.604 1 61.53 92 PRO A CA 1
ATOM 735 C C . PRO A 1 92 ? 7.766 -33.969 2.09 1 61.53 92 PRO A C 1
ATOM 737 O O . PRO A 1 92 ? 7.211 -34.094 3.186 1 61.53 92 PRO A O 1
ATOM 740 N N . ASN A 1 93 ? 7.102 -34.656 1.314 1 57.88 93 ASN A N 1
ATOM 741 C CA . ASN A 1 93 ? 6.785 -36 1.763 1 57.88 93 ASN A CA 1
ATOM 742 C C . ASN A 1 93 ? 7.887 -36.594 2.65 1 57.88 93 ASN A C 1
ATOM 744 O O . ASN A 1 93 ? 9.016 -36.781 2.193 1 57.88 93 ASN A O 1
ATOM 748 N N . PRO A 1 94 ? 7.613 -36.406 3.91 1 53.66 94 PRO A N 1
ATOM 749 C CA . PRO A 1 94 ? 8.625 -37.031 4.758 1 53.66 94 PRO A CA 1
ATOM 750 C C . PRO A 1 94 ? 8.961 -38.438 4.316 1 53.66 94 PRO A C 1
ATOM 752 O O . PRO A 1 94 ? 9.945 -39.031 4.773 1 53.66 94 PRO A O 1
ATOM 755 N N . ALA A 1 95 ? 7.895 -39.094 3.732 1 55.25 95 ALA A N 1
ATOM 756 C CA . ALA A 1 95 ? 8.195 -40.5 3.463 1 55.25 95 ALA A CA 1
ATOM 757 C C . ALA A 1 95 ? 9.453 -40.625 2.611 1 55.25 95 ALA A C 1
ATOM 759 O O . ALA A 1 95 ? 10.07 -41.688 2.568 1 55.25 95 ALA A O 1
ATOM 760 N N . LEU A 1 96 ? 9.578 -39.594 1.681 1 50.66 96 LEU A N 1
ATOM 761 C CA . LEU A 1 96 ? 10.82 -39.719 0.925 1 50.66 96 LEU A CA 1
ATOM 762 C C . LEU A 1 96 ? 12.023 -39.344 1.777 1 50.66 96 LEU A C 1
ATOM 764 O O . LEU A 1 96 ? 13.164 -39.375 1.307 1 50.66 96 LEU A O 1
ATOM 768 N N . ALA A 1 97 ? 11.711 -38.562 2.824 1 51.44 97 ALA A N 1
ATOM 769 C CA . ALA A 1 97 ? 12.805 -38.469 3.781 1 51.44 97 ALA A CA 1
ATOM 770 C C . ALA A 1 97 ? 13.109 -39.812 4.406 1 51.44 97 ALA A C 1
ATOM 772 O O . ALA A 1 97 ? 12.312 -40.344 5.188 1 51.44 97 ALA A O 1
ATOM 773 N N . ALA A 1 98 ? 13.641 -40.656 3.562 1 51.25 98 ALA A N 1
ATOM 774 C CA . ALA A 1 98 ? 14.039 -41.969 4.059 1 51.25 98 ALA A CA 1
ATOM 775 C C . ALA A 1 98 ? 14.75 -41.875 5.402 1 51.25 98 ALA A C 1
ATOM 777 O O . ALA A 1 98 ? 15.602 -41 5.586 1 51.25 98 ALA A O 1
ATOM 778 N N . PRO A 1 99 ? 14.109 -42.156 6.492 1 52 99 PRO A N 1
ATOM 779 C CA . PRO A 1 99 ? 14.914 -42.219 7.719 1 52 99 PRO A CA 1
ATOM 780 C C . PRO A 1 99 ? 16.297 -42.844 7.492 1 52 99 PRO A C 1
ATOM 782 O O . PRO A 1 99 ? 16.391 -43.938 6.961 1 52 99 PRO A O 1
ATOM 785 N N . VAL A 1 100 ? 17.281 -42.031 7.074 1 49.66 100 VAL A N 1
ATOM 786 C CA . VAL A 1 100 ? 18.625 -42.594 7.074 1 49.66 100 VAL A CA 1
ATOM 787 C C . VAL A 1 100 ? 18.812 -43.469 8.297 1 49.66 100 VAL A C 1
ATOM 789 O O . VAL A 1 100 ? 18.828 -43 9.43 1 49.66 100 VAL A O 1
ATOM 792 N N . TYR A 1 101 ? 18.141 -44.531 8.398 1 47.09 101 TYR A N 1
ATOM 793 C CA . TYR A 1 101 ? 18.484 -45.5 9.422 1 47.09 101 TYR A CA 1
ATOM 794 C C . TYR A 1 101 ? 19.984 -45.75 9.484 1 47.09 101 TYR A C 1
ATOM 796 O O . TYR A 1 101 ? 20.609 -46.062 8.469 1 47.09 101 TYR A O 1
ATOM 804 N N . ALA A 1 102 ? 20.734 -44.875 10.211 1 49.72 102 ALA A N 1
ATOM 805 C CA . ALA A 1 102 ? 22.094 -45.219 10.594 1 49.72 102 ALA A CA 1
ATOM 806 C C . ALA A 1 102 ? 22.219 -46.719 10.93 1 49.72 102 ALA A C 1
ATOM 808 O O . ALA A 1 102 ? 21.578 -47.188 11.859 1 49.72 102 ALA A O 1
ATOM 809 N N . SER A 1 103 ? 22.188 -47.656 10.016 1 46.81 103 SER A N 1
ATOM 810 C CA . SER A 1 103 ? 22.562 -49.031 10.305 1 46.81 103 SER A CA 1
ATOM 811 C C . SER A 1 103 ? 23.797 -4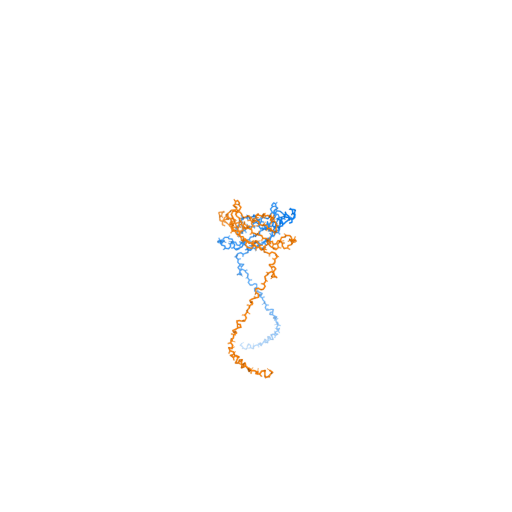9.094 11.188 1 46.81 103 SER A C 1
ATOM 813 O O . SER A 1 103 ? 24.891 -48.656 10.773 1 46.81 103 SER A O 1
ATOM 815 N N . SER A 1 104 ? 23.703 -48.656 12.438 1 47.44 104 SER A N 1
ATOM 816 C CA . SER A 1 104 ? 24.781 -48.969 13.367 1 47.44 104 SER A CA 1
ATOM 817 C C . SER A 1 104 ? 25.125 -50.438 13.328 1 47.44 104 SER A C 1
ATOM 819 O O . SER A 1 104 ? 24.328 -51.281 13.75 1 47.44 104 SER A O 1
ATOM 821 N N . ALA A 1 105 ? 25.719 -50.969 12.203 1 48.56 105 ALA A N 1
ATOM 822 C CA . ALA A 1 105 ? 26.328 -52.281 12.18 1 48.56 105 ALA A CA 1
ATOM 823 C C . ALA A 1 105 ? 27.188 -52.531 13.414 1 48.56 105 ALA A C 1
ATOM 825 O O . ALA A 1 105 ? 28.016 -51.688 13.781 1 48.56 105 ALA A O 1
ATOM 826 N N . PRO A 1 106 ? 26.75 -53.25 14.438 1 49.47 106 PRO A N 1
ATOM 827 C CA . PRO A 1 106 ? 27.562 -53.625 15.594 1 49.47 106 PRO A CA 1
ATOM 828 C C . PRO A 1 106 ? 28.891 -54.281 15.188 1 49.47 106 PRO A C 1
ATOM 830 O O . PRO A 1 106 ? 28.922 -55.062 14.242 1 49.47 106 PRO A O 1
ATOM 833 N N . TRP A 1 107 ? 30.062 -53.625 15.141 1 49.34 107 TRP A N 1
ATOM 834 C CA . TRP A 1 107 ? 31.422 -54.156 14.992 1 49.34 107 TRP A CA 1
ATOM 835 C C . TRP A 1 107 ? 31.594 -55.469 15.758 1 49.34 107 TRP A C 1
ATOM 837 O O . TRP A 1 107 ? 31.453 -55.5 16.984 1 49.34 107 TRP A O 1
ATOM 847 N N . VAL A 1 108 ? 30.828 -56.469 15.484 1 43.78 108 VAL A N 1
ATOM 848 C CA . VAL A 1 108 ? 31.047 -57.781 16.047 1 43.78 108 VAL A CA 1
ATOM 849 C C . VAL A 1 108 ? 32.531 -58.125 15.977 1 43.78 108 VAL A C 1
ATOM 851 O O . VAL A 1 108 ? 33.125 -58.188 14.891 1 43.78 108 VAL A O 1
ATOM 854 N N . VAL A 1 109 ? 33.281 -57.594 16.875 1 46.59 109 VAL A N 1
ATOM 855 C CA . VAL A 1 109 ? 34.656 -58 17.156 1 46.59 109 VAL A CA 1
ATOM 856 C C . VAL A 1 109 ? 34.719 -59.531 17.312 1 46.59 109 VAL A C 1
ATOM 858 O O . VAL A 1 109 ? 34.156 -60.094 18.25 1 46.59 109 VAL A O 1
ATOM 861 N N . ALA A 1 110 ? 34.656 -60.312 16.266 1 43.94 110 ALA A N 1
ATOM 862 C CA . ALA A 1 110 ? 34.844 -61.75 16.219 1 43.94 110 ALA A CA 1
ATOM 863 C C . ALA A 1 110 ? 36.156 -62.156 16.844 1 43.94 110 ALA A C 1
ATOM 865 O O . ALA A 1 110 ? 37.219 -61.719 16.422 1 43.94 110 ALA A O 1
ATOM 866 N N . ILE A 1 111 ? 36.188 -62.156 18.203 1 42.03 111 ILE A N 1
ATOM 867 C CA . ILE A 1 111 ? 37.344 -62.719 18.844 1 42.03 111 ILE A CA 1
ATOM 868 C C . ILE A 1 111 ? 37.531 -64.188 18.391 1 42.03 111 ILE A C 1
ATOM 870 O O . ILE A 1 111 ? 36.625 -65 18.516 1 42.03 111 ILE A O 1
ATOM 874 N N . ALA A 1 112 ? 38.25 -64.438 17.328 1 42.62 112 ALA A N 1
ATOM 875 C CA . ALA A 1 112 ? 38.656 -65.75 16.797 1 42.62 112 ALA A CA 1
ATOM 876 C C . ALA A 1 112 ? 39.375 -66.562 17.859 1 42.62 112 ALA A C 1
ATOM 878 O 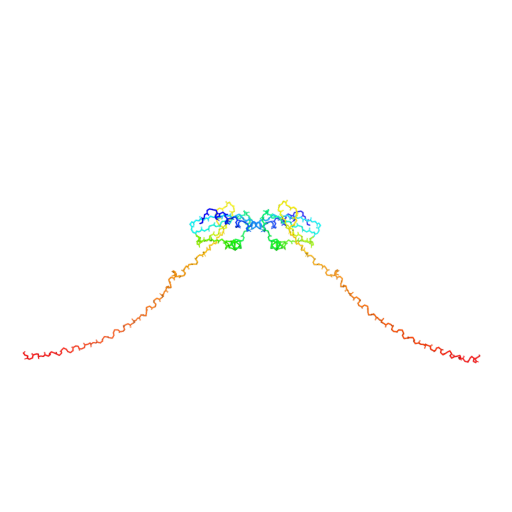O . ALA A 1 112 ? 40.438 -66.188 18.359 1 42.62 112 ALA A O 1
ATOM 879 N N . ALA A 1 113 ? 38.562 -67 18.953 1 41.72 113 ALA A N 1
ATOM 880 C CA . ALA A 1 113 ? 39.219 -67.938 19.859 1 41.72 113 ALA A CA 1
ATOM 881 C C . ALA A 1 113 ? 39.75 -69.188 19.094 1 41.72 113 ALA A C 1
ATOM 883 O O . ALA A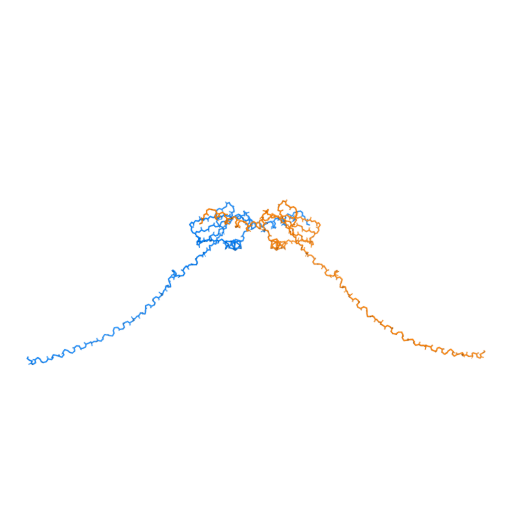 1 113 ? 39.062 -69.75 18.25 1 41.72 113 ALA A O 1
ATOM 884 N N . GLY A 1 114 ? 40.969 -69.25 18.75 1 38.78 114 GLY A N 1
ATOM 885 C CA . GLY A 1 114 ? 41.781 -70.312 18.172 1 38.78 114 GLY A CA 1
ATOM 886 C C . GLY A 1 114 ? 41.656 -71.625 18.906 1 38.78 114 GLY A C 1
ATOM 887 O O . GLY A 1 114 ? 42.156 -71.75 20.016 1 38.78 114 GLY A O 1
ATOM 888 N N . PHE A 1 115 ? 40.438 -72.188 19.203 1 38.19 115 PHE A N 1
ATOM 889 C CA . PHE A 1 115 ? 40.438 -73.438 19.859 1 38.19 115 PHE A CA 1
ATOM 890 C C . PHE A 1 115 ? 41.219 -74.5 19.062 1 38.19 115 PHE A C 1
ATOM 892 O O . PHE A 1 115 ? 41.031 -74.625 17.844 1 38.19 115 PHE A O 1
ATOM 899 N N . VAL A 1 116 ? 42.375 -74.812 19.406 1 40 116 VAL A N 1
ATOM 900 C CA . VAL A 1 116 ? 43.312 -75.875 19 1 40 116 VAL A CA 1
ATOM 901 C C . VAL A 1 116 ? 42.656 -77.25 19.156 1 40 116 VAL A C 1
ATOM 903 O O . VAL A 1 116 ? 42.312 -77.625 20.266 1 40 116 VAL A O 1
ATOM 906 N N . SER A 1 117 ? 41.688 -77.625 18.312 1 38.03 117 SER A N 1
ATOM 907 C CA . SER A 1 117 ? 41.031 -78.938 18.266 1 38.03 117 SER A CA 1
ATOM 908 C C . SER A 1 117 ? 42.062 -80.062 18.266 1 38.03 117 SER A C 1
ATOM 910 O O . SER A 1 117 ? 42.906 -80.188 17.375 1 38.03 117 SER A O 1
ATOM 912 N N . LEU A 1 118 ? 42.594 -80.438 19.406 1 36.69 118 LEU A N 1
ATOM 913 C CA . LEU A 1 118 ? 43.406 -81.688 19.594 1 36.69 118 LEU A CA 1
ATOM 914 C C . LEU A 1 118 ? 42.688 -82.875 19.062 1 36.69 118 LEU A C 1
ATOM 916 O O . LEU A 1 118 ? 41.625 -83.25 19.562 1 36.69 118 LEU A O 1
ATOM 920 N N . LEU A 1 119 ? 42.594 -83.062 17.766 1 33.97 119 LEU A N 1
ATOM 921 C CA . LEU A 1 119 ? 42.094 -84.25 17.047 1 33.97 119 LEU A CA 1
ATOM 922 C C . LEU A 1 119 ? 42.781 -85.5 17.531 1 33.97 119 LEU A C 1
ATOM 924 O O . LEU A 1 119 ? 44 -85.688 17.344 1 33.97 119 LEU A O 1
ATOM 928 N N . VAL A 1 120 ? 42.531 -85.875 18.797 1 35.06 120 VAL A N 1
ATOM 929 C CA . VAL A 1 120 ? 42.969 -87.125 19.297 1 35.06 120 VAL A CA 1
ATOM 930 C C . VAL A 1 120 ? 42.469 -88.25 18.391 1 35.06 120 VAL A C 1
ATOM 932 O O . VAL A 1 120 ? 41.25 -88.438 18.203 1 35.06 120 VAL A O 1
ATOM 935 N N . ILE A 1 121 ? 43.188 -88.625 17.344 1 36.81 121 ILE A N 1
ATOM 936 C CA . ILE A 1 121 ? 43.062 -89.688 16.375 1 36.81 121 ILE A CA 1
ATOM 937 C C . ILE A 1 121 ? 43.062 -91.062 17.125 1 36.81 121 ILE A C 1
ATOM 939 O O . ILE A 1 121 ? 44.094 -91.375 17.734 1 36.81 121 ILE A O 1
ATOM 943 N N . PHE A 1 122 ? 42.094 -91.312 18.094 1 35.53 122 PHE A N 1
ATOM 944 C CA . PHE A 1 122 ? 42 -92.625 18.688 1 35.53 122 PHE A CA 1
ATOM 945 C C . PHE A 1 122 ? 41.844 -93.688 17.625 1 35.53 122 PHE A C 1
ATOM 947 O O . PHE A 1 122 ? 40.906 -93.688 16.828 1 35.53 122 PHE A O 1
ATOM 954 N N . SER A 1 123 ? 42.938 -94.25 17.047 1 38.34 123 SER A N 1
ATOM 955 C CA . SER A 1 123 ? 43.094 -95.375 16.188 1 38.34 123 SER A CA 1
ATOM 956 C C . SER A 1 123 ? 42.406 -96.625 16.781 1 38.34 123 SER A C 1
ATOM 958 O O . SER A 1 123 ? 42.812 -97.125 17.844 1 38.34 123 SER A O 1
ATOM 960 N N . TYR A 1 124 ? 41.031 -96.625 16.938 1 35.94 124 TYR A N 1
ATOM 961 C CA . TYR A 1 124 ? 40.281 -97.812 17.25 1 35.94 124 TYR A CA 1
ATOM 962 C C . TYR A 1 124 ? 40.812 -99 16.438 1 35.94 124 TYR A C 1
ATOM 964 O O . TYR A 1 124 ? 41.062 -98.875 15.242 1 35.94 124 TYR A O 1
ATOM 972 N N . HIS A 1 125 ? 41.312 -100.125 17.219 1 37.84 125 HIS A N 1
ATOM 973 C CA . HIS A 1 125 ? 41.781 -101.5 17 1 37.84 125 HIS A CA 1
ATOM 974 C C . HIS A 1 125 ? 40.812 -102.25 16.141 1 37.84 125 HIS A C 1
ATOM 976 O O . HIS A 1 125 ? 39.625 -102.375 16.453 1 37.84 125 HIS A O 1
ATOM 982 N N . LEU A 1 126 ? 41 -102.312 14.852 1 34.25 126 LEU A N 1
ATOM 983 C CA . LEU A 1 126 ? 40.469 -103.125 13.742 1 34.25 126 LEU A CA 1
ATOM 984 C C . LEU A 1 126 ? 40.469 -104.625 14.07 1 34.25 126 LEU A C 1
ATOM 986 O O . LEU A 1 126 ? 41.406 -105.312 13.68 1 34.25 126 LEU A O 1
ATOM 990 N N . GLY A 1 127 ? 40.188 -105.062 15.328 1 29.97 127 GLY A N 1
ATOM 991 C CA . GLY A 1 127 ? 40.219 -106.5 15.391 1 29.97 127 GLY A CA 1
ATOM 992 C C . GLY A 1 127 ? 39.156 -107.188 14.523 1 29.97 127 GLY A C 1
ATOM 993 O O . GLY A 1 127 ? 39.156 -108.375 14.375 1 29.97 127 GLY A O 1
ATOM 994 N N . GLN A 1 128 ? 38.312 -106.625 13.68 1 22.83 128 GLN A N 1
ATOM 995 C CA . GLN A 1 128 ? 37.938 -107.688 12.734 1 22.83 128 GLN A CA 1
ATOM 996 C C . GLN A 1 128 ? 39.031 -107.938 11.727 1 22.83 128 GLN A C 1
ATOM 998 O O . GLN A 1 128 ? 39.812 -107 11.391 1 22.83 128 GLN A O 1
ATOM 1003 N N . MET B 1 1 ? -2.367 -24.844 -14.086 1 87.12 1 MET B N 1
ATOM 1004 C CA . MET B 1 1 ? -3.676 -24.203 -14.172 1 87.12 1 MET B CA 1
ATOM 1005 C C . MET B 1 1 ? -3.863 -23.531 -15.531 1 87.12 1 MET B C 1
ATOM 1007 O O . MET B 1 1 ? -2.898 -23.344 -16.266 1 87.12 1 MET B O 1
ATOM 1011 N N . GLY B 1 2 ? -5.145 -23.266 -15.914 1 89.88 2 GLY B N 1
ATOM 1012 C CA . GLY B 1 2 ? -5.398 -22.578 -17.172 1 89.88 2 GLY B CA 1
ATOM 1013 C C . GLY B 1 2 ? -5.047 -21.094 -17.125 1 89.88 2 GLY B C 1
ATOM 1014 O O . GLY B 1 2 ? -4.852 -20.531 -16.047 1 89.88 2 GLY B O 1
ATOM 1015 N N . LEU B 1 3 ? -4.918 -20.5 -18.297 1 91.56 3 LEU B N 1
ATOM 1016 C CA . LEU B 1 3 ? -4.578 -19.094 -18.438 1 91.56 3 LEU B CA 1
ATOM 1017 C C . LEU B 1 3 ? -5.59 -18.203 -17.703 1 91.56 3 LEU B C 1
ATOM 1019 O O . LEU B 1 3 ? -5.223 -17.188 -17.109 1 91.56 3 LEU B O 1
ATOM 1023 N N . LEU B 1 4 ? -6.789 -18.625 -17.719 1 94.75 4 LEU B N 1
ATOM 1024 C CA . LEU B 1 4 ? -7.832 -17.844 -17.078 1 94.75 4 LEU B CA 1
ATOM 1025 C C . LEU B 1 4 ? -7.645 -17.812 -15.562 1 94.75 4 LEU B C 1
ATOM 1027 O O . LEU B 1 4 ? -7.828 -16.781 -14.922 1 94.75 4 LEU B O 1
ATOM 1031 N N . GLN B 1 5 ? -7.277 -18.906 -14.969 1 96.06 5 GLN B N 1
ATOM 1032 C CA . GLN B 1 5 ? -7.074 -18.953 -13.523 1 96.06 5 GLN B CA 1
ATOM 1033 C C . GLN B 1 5 ? -5.863 -18.125 -13.109 1 96.06 5 GLN B C 1
ATOM 1035 O O . GLN B 1 5 ? -5.883 -17.469 -12.07 1 96.06 5 GLN B O 1
ATOM 1040 N N . VAL B 1 6 ? -4.812 -18.172 -13.977 1 97.06 6 VAL B N 1
ATOM 1041 C CA . VAL B 1 6 ? -3.629 -17.375 -13.703 1 97.06 6 VAL B CA 1
ATOM 1042 C C . VAL B 1 6 ? -4.004 -15.891 -13.688 1 97.06 6 VAL B C 1
ATOM 1044 O O . VAL B 1 6 ? -3.578 -15.141 -12.805 1 97.06 6 VAL B O 1
ATOM 1047 N N . GLU B 1 7 ? -4.809 -15.438 -14.602 1 97.31 7 GLU B N 1
ATOM 1048 C CA . GLU B 1 7 ? -5.25 -14.047 -14.672 1 97.31 7 GLU B CA 1
ATOM 1049 C C . GLU B 1 7 ? -6.133 -13.688 -13.484 1 97.31 7 GLU B C 1
ATOM 1051 O O . GLU B 1 7 ? -6.07 -12.57 -12.969 1 97.31 7 GLU B O 1
ATOM 1056 N N . GLU B 1 8 ? -6.945 -14.641 -13.047 1 97.12 8 GLU B N 1
ATOM 1057 C CA . GLU B 1 8 ? -7.781 -14.414 -11.867 1 97.12 8 GLU B CA 1
ATOM 1058 C C . GLU B 1 8 ? -6.926 -14.211 -10.617 1 97.12 8 GLU B C 1
ATOM 1060 O O . GLU B 1 8 ? -7.223 -13.344 -9.789 1 97.12 8 GLU B O 1
ATOM 1065 N N . ILE B 1 9 ? -5.902 -15 -10.539 1 97.88 9 ILE B N 1
ATOM 1066 C CA . ILE B 1 9 ? -4.984 -14.883 -9.414 1 97.88 9 ILE B CA 1
ATOM 1067 C C . ILE B 1 9 ? -4.281 -13.531 -9.461 1 97.88 9 ILE B C 1
ATOM 1069 O O . ILE B 1 9 ? -4.238 -12.805 -8.469 1 97.88 9 ILE B O 1
ATOM 1073 N N . ARG B 1 10 ? -3.77 -13.156 -10.633 1 98.19 10 ARG B N 1
ATOM 1074 C CA . ARG B 1 10 ? -3.107 -11.867 -10.773 1 98.19 10 ARG B CA 1
ATOM 1075 C C . ARG B 1 10 ? -4.027 -10.727 -10.352 1 98.19 10 ARG B C 1
ATOM 1077 O O . ARG B 1 10 ? -3.615 -9.828 -9.617 1 98.19 10 ARG B O 1
ATOM 1084 N N . GLU B 1 11 ? -5.273 -10.727 -10.812 1 96.31 11 GLU B N 1
ATOM 1085 C CA . GLU B 1 11 ? -6.23 -9.672 -10.5 1 96.31 11 GLU B CA 1
ATOM 1086 C C . GLU B 1 11 ? -6.516 -9.609 -9 1 96.31 11 GLU B C 1
ATOM 1088 O O . GLU B 1 11 ? -6.582 -8.531 -8.422 1 96.31 11 GLU B O 1
ATOM 1093 N N . ALA B 1 12 ? -6.648 -10.789 -8.398 1 95.5 12 ALA B N 1
ATOM 1094 C CA . ALA B 1 12 ? -6.914 -10.844 -6.965 1 95.5 12 ALA B CA 1
ATOM 1095 C C . ALA B 1 12 ? -5.746 -10.266 -6.168 1 95.5 12 ALA B C 1
ATOM 1097 O O . ALA B 1 12 ? -5.949 -9.531 -5.199 1 95.5 12 ALA B O 1
ATOM 1098 N N . LEU B 1 13 ? -4.543 -10.594 -6.57 1 96.56 13 LEU B N 1
ATOM 1099 C CA . LEU B 1 13 ? -3.361 -10.086 -5.879 1 96.56 13 LEU B CA 1
ATOM 1100 C C . LEU B 1 13 ? -3.199 -8.586 -6.102 1 96.56 13 LEU B C 1
ATOM 1102 O O . LEU B 1 13 ? -2.848 -7.855 -5.176 1 96.56 13 LEU B O 1
ATOM 1106 N N . GLN B 1 14 ? -3.459 -8.188 -7.32 1 94.81 14 GLN B N 1
ATOM 1107 C CA . GLN B 1 14 ? -3.379 -6.758 -7.605 1 94.81 14 GLN B CA 1
ATOM 1108 C C . GLN B 1 14 ? -4.395 -5.973 -6.781 1 94.81 14 GLN B C 1
ATOM 1110 O O . GLN B 1 14 ? -4.113 -4.859 -6.336 1 94.81 14 GLN B O 1
ATOM 1115 N N . ASP B 1 15 ? -5.551 -6.535 -6.602 1 91.25 15 ASP B N 1
ATOM 1116 C CA . ASP B 1 15 ? -6.586 -5.902 -5.789 1 91.25 15 ASP B CA 1
ATOM 1117 C C . ASP B 1 15 ? -6.082 -5.637 -4.371 1 91.25 15 ASP B C 1
ATOM 1119 O O . ASP B 1 15 ? -6.293 -4.555 -3.824 1 91.25 15 ASP B O 1
ATOM 1123 N N . VAL B 1 16 ? -5.449 -6.574 -3.811 1 88.88 16 VAL B N 1
ATOM 1124 C CA . VAL B 1 16 ? -4.898 -6.445 -2.465 1 88.88 16 VAL B CA 1
ATOM 1125 C C . VAL B 1 16 ? -3.869 -5.316 -2.432 1 88.88 16 VAL B C 1
ATOM 1127 O O . VAL B 1 16 ? -3.887 -4.477 -1.53 1 88.88 16 VAL B O 1
ATOM 1130 N N . LEU B 1 17 ? -2.986 -5.285 -3.436 1 91.5 17 LEU B N 1
ATOM 1131 C CA . LEU B 1 17 ? -1.925 -4.285 -3.475 1 91.5 17 LEU B CA 1
ATOM 1132 C C . LEU B 1 17 ? -2.502 -2.891 -3.703 1 91.5 17 LEU B C 1
ATOM 1134 O O . LEU B 1 17 ? -2.01 -1.911 -3.139 1 91.5 17 LEU B O 1
ATOM 1138 N N . SER B 1 18 ? -3.578 -2.818 -4.527 1 89.69 18 SER B N 1
ATOM 1139 C CA . SER B 1 18 ? -4.172 -1.536 -4.898 1 89.69 18 SER B CA 1
ATOM 1140 C C . SER B 1 18 ? -4.844 -0.873 -3.703 1 89.69 18 SER B C 1
ATOM 1142 O O . SER B 1 18 ? -5.055 0.341 -3.697 1 89.69 18 SER B O 1
ATOM 1144 N N . GLU B 1 19 ? -5.152 -1.628 -2.729 1 85.88 19 GLU B N 1
ATOM 1145 C CA . GLU B 1 19 ? -5.773 -1.083 -1.525 1 85.88 19 GLU B CA 1
ATOM 1146 C C . GLU B 1 19 ? -4.832 -0.12 -0.807 1 85.88 19 GLU B C 1
ATOM 1148 O O . GLU B 1 19 ? -5.27 0.683 0.02 1 85.88 19 GLU B O 1
ATOM 1153 N N . HIS B 1 20 ? -3.637 -0.151 -1.193 1 84.06 20 HIS B N 1
ATOM 1154 C CA . HIS B 1 20 ? -2.631 0.686 -0.548 1 84.06 20 HIS B CA 1
ATOM 1155 C C . HIS B 1 20 ? -2.064 1.715 -1.521 1 84.06 20 HIS B C 1
ATOM 1157 O O . HIS B 1 20 ? -1.231 2.541 -1.142 1 84.06 20 HIS B O 1
ATOM 1163 N N . ALA B 1 21 ? -2.459 1.584 -2.768 1 89.56 21 ALA B N 1
ATOM 1164 C CA . ALA B 1 21 ? -1.976 2.492 -3.805 1 89.56 21 ALA B CA 1
ATOM 1165 C C . ALA B 1 21 ? -2.768 3.797 -3.803 1 89.56 21 ALA B C 1
ATOM 1167 O O . ALA B 1 21 ? -3.43 4.129 -4.789 1 89.56 21 ALA B O 1
ATOM 1168 N N . LEU B 1 22 ? -2.531 4.621 -2.781 1 95.19 22 LEU B N 1
ATOM 1169 C CA . LEU B 1 22 ? -3.281 5.863 -2.641 1 95.19 22 LEU B CA 1
ATOM 1170 C C . LEU B 1 22 ? -2.436 7.062 -3.059 1 95.19 22 LEU B C 1
ATOM 1172 O O . LEU B 1 22 ? -1.205 7.008 -2.998 1 95.19 22 LEU B O 1
ATOM 1176 N N . VAL B 1 23 ? -3.125 8.086 -3.502 1 94.5 23 VAL B N 1
ATOM 1177 C CA . VAL B 1 23 ? -2.518 9.398 -3.717 1 94.5 23 VAL B CA 1
ATOM 1178 C C . VAL B 1 23 ? -2.889 10.336 -2.57 1 94.5 23 VAL B C 1
ATOM 1180 O O . VAL B 1 23 ? -4.059 10.43 -2.193 1 94.5 23 VAL B O 1
ATOM 1183 N N . VAL B 1 24 ? -1.866 10.984 -1.985 1 97.38 24 VAL B N 1
ATOM 1184 C CA . VAL B 1 24 ? -2.119 11.82 -0.817 1 97.38 24 VAL B CA 1
ATOM 1185 C C . VAL B 1 24 ? -2.062 13.297 -1.215 1 97.38 24 VAL B C 1
ATOM 1187 O O . VAL B 1 24 ? -1.215 13.695 -2.018 1 97.38 24 VAL B O 1
ATOM 1190 N N . GLN B 1 25 ? -2.98 14.102 -0.798 1 97.56 25 GLN B N 1
ATOM 1191 C CA . GLN B 1 25 ? -2.977 15.555 -0.83 1 97.56 25 GLN B CA 1
ATOM 1192 C C . GLN B 1 25 ? -2.844 16.141 0.575 1 97.56 25 GLN B C 1
ATOM 1194 O O . GLN B 1 25 ? -3.43 15.617 1.525 1 97.56 25 GLN B O 1
ATOM 1199 N N . VAL B 1 26 ? -2.033 17.203 0.691 1 98.44 26 VAL B N 1
ATOM 1200 C CA . VAL B 1 26 ? -1.835 17.859 1.98 1 98.44 26 VAL B CA 1
ATOM 1201 C C . VAL B 1 26 ? -2.041 19.359 1.832 1 98.44 26 VAL B C 1
ATOM 1203 O O . VAL B 1 26 ? -1.511 19.969 0.904 1 98.44 26 VAL B O 1
ATOM 1206 N N . ASN B 1 27 ? -2.828 19.875 2.633 1 97.94 27 ASN B N 1
ATOM 1207 C CA . ASN B 1 27 ? -2.986 21.328 2.715 1 97.94 27 ASN B CA 1
ATOM 1208 C C . ASN B 1 27 ? -3.168 21.797 4.156 1 97.94 27 ASN B C 1
ATOM 1210 O O . ASN B 1 27 ? -3.547 21 5.023 1 97.94 27 ASN B O 1
ATOM 1214 N N . GLN B 1 28 ? -2.85 23 4.371 1 97.31 28 GLN B N 1
ATOM 1215 C CA . GLN B 1 28 ? -3.041 23.609 5.691 1 97.31 28 GLN B CA 1
ATOM 1216 C C . GLN B 1 28 ? -4.039 24.75 5.633 1 97.31 28 GLN B C 1
ATOM 1218 O O . GLN B 1 28 ? -3.984 25.594 4.727 1 97.31 28 GLN B O 1
ATOM 1223 N N . PHE B 1 29 ? -4.969 24.688 6.512 1 96.56 29 PHE B N 1
ATOM 1224 C CA . PHE B 1 29 ? -5.871 25.812 6.773 1 96.56 29 PHE B CA 1
ATOM 1225 C C . PHE B 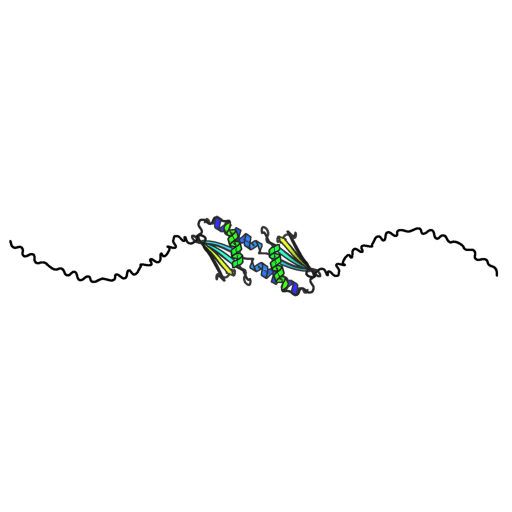1 29 ? -5.754 26.266 8.219 1 96.56 29 PHE B C 1
ATOM 1227 O O . PHE B 1 29 ? -6.203 25.578 9.141 1 96.56 29 PHE B O 1
ATOM 1234 N N . ARG B 1 30 ? -5.188 27.469 8.328 1 95.5 30 ARG B N 1
ATOM 1235 C CA . ARG B 1 30 ? -4.895 27.984 9.656 1 95.5 30 ARG B CA 1
ATOM 1236 C C . ARG B 1 30 ? -4.078 26.984 10.469 1 95.5 30 ARG B C 1
ATOM 1238 O O . ARG B 1 30 ? -2.99 26.578 10.047 1 95.5 30 ARG B O 1
ATOM 1245 N N . ASN B 1 31 ? -4.559 26.484 11.57 1 96.38 31 ASN B N 1
ATOM 1246 C CA . ASN B 1 31 ? -3.816 25.594 12.461 1 96.38 31 ASN B CA 1
ATOM 1247 C C . ASN B 1 31 ? -4.207 24.125 12.25 1 96.38 31 ASN B C 1
ATOM 1249 O O . ASN B 1 31 ? -3.977 23.297 13.117 1 96.38 31 ASN B O 1
ATOM 1253 N N . GLN B 1 32 ? -4.777 23.875 11.164 1 97.44 32 GLN B N 1
ATOM 1254 C CA . GLN B 1 32 ? -5.172 22.5 10.836 1 97.44 32 GLN B CA 1
ATOM 1255 C C . GLN B 1 32 ? -4.496 22.016 9.562 1 97.44 32 GLN B C 1
ATOM 1257 O O . GLN B 1 32 ? -4.523 22.703 8.539 1 97.44 32 GLN B O 1
ATOM 1262 N N . LEU B 1 33 ? -3.834 20.844 9.695 1 98.06 33 LEU B N 1
ATOM 1263 C CA . LEU B 1 33 ? -3.307 20.125 8.539 1 98.06 33 LEU B CA 1
ATOM 1264 C C . LEU B 1 33 ? -4.336 19.141 7.992 1 98.06 33 LEU B C 1
ATOM 1266 O O . LEU B 1 33 ? -4.855 18.312 8.734 1 98.06 33 LEU B O 1
ATOM 1270 N N . ASN B 1 34 ? -4.688 19.312 6.707 1 98.44 34 ASN B N 1
ATOM 1271 C CA . ASN B 1 34 ? -5.609 18.406 6.031 1 98.44 34 ASN B CA 1
ATOM 1272 C C . ASN B 1 34 ? -4.871 17.438 5.109 1 98.44 34 ASN B C 1
ATOM 1274 O O . ASN B 1 34 ? -4.145 17.859 4.211 1 98.44 34 ASN B O 1
ATOM 1278 N N . ILE B 1 35 ? -5.059 16.172 5.387 1 98.69 35 ILE B N 1
ATOM 1279 C CA . ILE B 1 35 ? -4.465 15.094 4.598 1 98.69 35 ILE B CA 1
ATOM 1280 C C . ILE B 1 35 ? -5.566 14.297 3.9 1 98.69 35 ILE B C 1
ATOM 1282 O O . ILE B 1 35 ? -6.422 13.703 4.559 1 98.69 35 ILE B O 1
ATOM 1286 N N . ILE B 1 36 ? -5.574 14.375 2.572 1 98 36 ILE B N 1
ATOM 1287 C CA . ILE B 1 36 ? -6.594 13.688 1.787 1 98 36 ILE B CA 1
ATOM 1288 C C . ILE B 1 36 ? -5.98 12.469 1.098 1 98 36 ILE B C 1
ATOM 1290 O O . ILE B 1 36 ? -5.023 12.602 0.331 1 98 36 ILE B O 1
ATOM 1294 N N . LEU B 1 37 ? -6.512 11.305 1.455 1 97.5 37 LEU B N 1
ATOM 1295 C CA . LEU B 1 37 ? -6.125 10.055 0.815 1 97.5 37 LEU B CA 1
ATOM 1296 C C . LEU B 1 37 ? -7.102 9.688 -0.298 1 97.5 37 LEU B C 1
ATOM 1298 O O . LEU B 1 37 ? -8.289 9.492 -0.045 1 97.5 37 LEU B O 1
ATOM 1302 N N . ASN B 1 38 ? -6.566 9.562 -1.499 1 96.62 38 ASN B N 1
ATOM 1303 C CA . ASN B 1 38 ? -7.363 9.211 -2.67 1 96.62 38 ASN B CA 1
ATOM 1304 C C . ASN B 1 38 ? -7.094 7.777 -3.117 1 96.62 38 ASN B C 1
ATOM 1306 O O . ASN B 1 38 ? -6.004 7.469 -3.604 1 96.62 38 ASN B O 1
ATOM 1310 N N . LYS B 1 39 ? -8.133 6.918 -2.904 1 94.19 39 LYS B N 1
ATOM 1311 C CA . LYS B 1 39 ? -7.984 5.547 -3.387 1 94.19 39 LYS B CA 1
ATOM 1312 C C . LYS B 1 39 ? -8.555 5.395 -4.793 1 94.19 39 LYS B C 1
ATOM 1314 O O . LYS B 1 39 ? -9.461 6.129 -5.188 1 94.19 39 LYS B O 1
ATOM 1319 N N . PRO B 1 40 ? -8.008 4.453 -5.59 1 91.12 40 PRO B N 1
ATOM 1320 C CA . PRO B 1 40 ? -8.617 4.156 -6.891 1 91.12 40 PRO B CA 1
ATOM 1321 C C . PRO B 1 40 ? -10.047 3.639 -6.762 1 91.12 40 PRO B C 1
ATOM 1323 O O . PRO B 1 40 ? -10.383 2.963 -5.785 1 91.12 40 PRO B O 1
ATOM 1326 N N . PRO B 1 41 ? -10.898 4.012 -7.812 1 91.19 41 PRO B N 1
ATOM 1327 C CA . PRO B 1 41 ? -12.25 3.457 -7.801 1 91.19 41 PRO B CA 1
ATOM 1328 C C . PRO B 1 41 ? -12.266 1.93 -7.812 1 91.19 41 PRO B C 1
ATOM 1330 O O . PRO B 1 41 ? -11.414 1.307 -8.453 1 91.19 41 PRO B O 1
ATOM 1333 N N . GLY B 1 42 ? -13.234 1.326 -7.137 1 87.44 42 GLY B N 1
ATOM 1334 C CA . GLY B 1 42 ? -13.383 -0.12 -7.145 1 87.44 42 GLY B CA 1
ATOM 1335 C C . GLY B 1 42 ? -12.469 -0.823 -6.16 1 87.44 42 GLY B C 1
ATOM 1336 O O . GLY B 1 42 ? -12.484 -2.05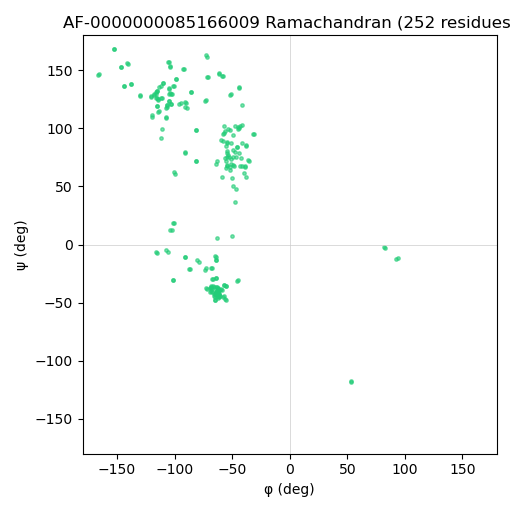1 -6.062 1 87.44 42 GLY B O 1
ATOM 1337 N N . THR B 1 43 ? -11.633 -0.058 -5.461 1 88.25 43 THR B N 1
ATOM 1338 C CA . THR B 1 43 ? -10.742 -0.655 -4.473 1 88.25 43 THR B CA 1
ATOM 1339 C C . THR B 1 43 ? -11.234 -0.367 -3.057 1 88.25 43 THR B C 1
ATOM 1341 O O . THR B 1 43 ? -12.078 0.502 -2.855 1 88.25 43 THR B O 1
ATOM 1344 N N . VAL B 1 44 ? -10.727 -1.3 -2.213 1 87.62 44 VAL B N 1
ATOM 1345 C CA . VAL B 1 44 ? -11 -1.11 -0.792 1 87.62 44 VAL B CA 1
ATOM 1346 C C . VAL B 1 44 ? -9.75 -0.6 -0.086 1 87.62 44 VAL B C 1
ATOM 1348 O O . VAL B 1 44 ? -8.641 -1.093 -0.334 1 87.62 44 VAL B O 1
ATOM 1351 N N . ALA B 1 45 ? -9.898 0.474 0.688 1 90.56 45 ALA B N 1
ATOM 1352 C CA . ALA B 1 45 ? -8.781 0.987 1.478 1 90.56 45 ALA B CA 1
ATOM 1353 C C . ALA B 1 45 ? -9.031 0.798 2.971 1 90.56 45 ALA B C 1
ATOM 1355 O O . ALA B 1 45 ? -10.156 0.991 3.447 1 90.56 45 ALA B O 1
ATOM 1356 N N . HIS B 1 46 ? -7.988 0.346 3.668 1 88.5 46 HIS B N 1
ATOM 1357 C CA . HIS B 1 46 ? -8.023 0.278 5.125 1 88.5 46 HIS B CA 1
ATOM 1358 C C . HIS B 1 46 ? -7.488 1.562 5.75 1 88.5 46 HIS B C 1
ATOM 1360 O O . HIS B 1 46 ? -6.363 1.589 6.254 1 88.5 46 HIS B O 1
ATOM 1366 N N . TYR B 1 47 ? -8.281 2.58 5.793 1 93.56 47 TYR B N 1
ATOM 1367 C CA . TYR B 1 47 ? -7.863 3.941 6.105 1 93.56 47 TYR B CA 1
ATOM 1368 C C . TYR B 1 47 ? -7.293 4.027 7.516 1 93.56 47 TYR B C 1
ATOM 1370 O O . TYR B 1 47 ? -6.332 4.758 7.758 1 93.56 47 TYR B O 1
ATOM 1378 N N . SER B 1 48 ? -7.918 3.275 8.445 1 92.12 48 SER B N 1
ATOM 1379 C CA . SER B 1 48 ? -7.43 3.342 9.82 1 92.12 48 SER B CA 1
ATOM 1380 C C . SER B 1 48 ? -5.98 2.875 9.914 1 92.12 48 SER B C 1
ATOM 1382 O O . SER B 1 48 ? -5.148 3.529 10.547 1 92.12 48 SER B O 1
ATOM 1384 N N . ALA B 1 49 ? -5.688 1.78 9.234 1 85.81 49 ALA B N 1
ATOM 1385 C CA . ALA B 1 49 ? -4.32 1.269 9.211 1 85.81 49 ALA B CA 1
ATOM 1386 C C . ALA B 1 49 ? -3.381 2.24 8.508 1 85.81 49 ALA B C 1
ATOM 1388 O O . ALA B 1 49 ? -2.264 2.48 8.969 1 85.81 49 ALA B O 1
ATOM 1389 N N . LEU B 1 50 ? -3.838 2.76 7.434 1 90.75 50 LEU B N 1
ATOM 1390 C CA . LEU B 1 50 ? -3.045 3.721 6.672 1 90.75 50 LEU B CA 1
ATOM 1391 C C . LEU B 1 50 ? -2.771 4.973 7.496 1 90.75 50 LEU B C 1
ATOM 1393 O O . LEU B 1 50 ? -1.654 5.496 7.488 1 90.75 50 LEU B O 1
ATOM 1397 N N . ALA B 1 51 ? -3.77 5.391 8.195 1 94.19 51 ALA B N 1
ATOM 1398 C CA . ALA B 1 51 ? -3.607 6.551 9.07 1 94.19 51 ALA B CA 1
ATOM 1399 C C . ALA B 1 51 ? -2.52 6.309 10.109 1 94.19 51 ALA B C 1
ATOM 1401 O O . ALA B 1 51 ? -1.727 7.207 10.406 1 94.19 51 ALA B O 1
ATOM 1402 N N . ASP B 1 52 ? -2.445 5.133 10.633 1 91.56 52 ASP B N 1
ATOM 1403 C CA . ASP B 1 52 ? -1.432 4.809 11.633 1 91.56 52 ASP B CA 1
ATOM 1404 C C . ASP B 1 52 ? -0.026 4.941 11.047 1 91.56 52 ASP B C 1
ATOM 1406 O O . ASP B 1 52 ? 0.875 5.469 11.703 1 91.56 52 ASP B O 1
ATOM 1410 N N . PHE B 1 53 ? 0.135 4.527 9.828 1 88.12 53 PHE B N 1
ATOM 1411 C CA . PHE B 1 53 ? 1.419 4.684 9.156 1 88.12 53 PHE B CA 1
ATOM 1412 C C . PHE B 1 53 ? 1.743 6.156 8.945 1 88.12 53 PHE B C 1
ATOM 1414 O O . PHE B 1 53 ? 2.887 6.582 9.125 1 88.12 53 PHE B O 1
ATOM 1421 N N . LEU B 1 54 ? 0.781 6.902 8.508 1 95.12 54 LEU B N 1
ATOM 1422 C CA . LEU B 1 54 ? 0.989 8.32 8.242 1 95.12 54 LEU B CA 1
ATOM 1423 C C . LEU B 1 54 ? 1.333 9.07 9.523 1 95.12 54 LEU B C 1
ATOM 1425 O O . LEU B 1 54 ? 2.197 9.945 9.523 1 95.12 54 LEU B O 1
ATOM 1429 N N . LYS B 1 55 ? 0.704 8.641 10.609 1 94.5 55 LYS B N 1
ATOM 1430 C CA . LYS B 1 55 ? 0.967 9.258 11.906 1 94.5 55 LYS B CA 1
ATOM 1431 C C . LYS B 1 55 ? 2.422 9.055 12.32 1 94.5 55 LYS B C 1
ATOM 1433 O O . LYS B 1 55 ? 3.066 9.984 12.805 1 94.5 55 LYS B O 1
ATOM 1438 N N . SER B 1 56 ? 2.83 7.918 12.125 1 92.44 56 SER B N 1
ATOM 1439 C CA . SER B 1 56 ? 4.219 7.629 12.469 1 92.44 56 SER B CA 1
ATOM 1440 C C . SER B 1 56 ? 5.18 8.492 11.664 1 92.44 56 SER B C 1
ATOM 1442 O O . SER B 1 56 ? 6.191 8.961 12.188 1 92.44 56 SER B O 1
ATOM 1444 N N . ARG B 1 57 ? 4.863 8.695 10.414 1 93.94 57 ARG B N 1
ATOM 1445 C CA . ARG B 1 57 ? 5.699 9.523 9.555 1 93.94 57 ARG B CA 1
ATOM 1446 C C . ARG B 1 57 ? 5.562 11 9.922 1 93.94 57 ARG B C 1
ATOM 1448 O O . ARG B 1 57 ? 6.555 11.734 9.93 1 93.94 57 ARG B O 1
ATOM 1455 N N . LEU B 1 58 ? 4.414 11.453 10.266 1 96.81 58 LEU B N 1
ATOM 1456 C CA . LEU B 1 58 ? 4.145 12.836 10.664 1 96.81 58 LEU B CA 1
ATOM 1457 C C . LEU B 1 58 ? 4.887 13.188 11.945 1 96.81 58 LEU B C 1
ATOM 1459 O O . LEU B 1 58 ? 5.27 14.344 12.148 1 96.81 58 LEU B O 1
ATOM 1463 N N . GLY B 1 59 ? 5.086 12.172 12.719 1 95 59 GLY B N 1
ATOM 1464 C CA . GLY B 1 59 ? 5.785 12.359 13.977 1 95 59 GLY B CA 1
ATOM 1465 C C . GLY B 1 59 ? 7.227 12.805 13.805 1 95 59 GLY B C 1
ATOM 1466 O O . GLY B 1 59 ? 7.855 13.281 14.75 1 95 59 GLY B O 1
ATOM 1467 N N . GLN B 1 60 ? 7.699 12.758 12.672 1 94.5 60 GLN B N 1
ATOM 1468 C CA . GLN B 1 60 ? 9.086 13.133 12.398 1 94.5 60 GLN B CA 1
ATOM 1469 C C . GLN B 1 60 ? 9.195 14.609 12.047 1 94.5 60 GLN B C 1
ATOM 1471 O O . GLN B 1 60 ? 10.297 15.156 11.953 1 94.5 60 GLN B O 1
ATOM 1476 N N . PHE B 1 61 ? 8.055 15.289 11.82 1 95.62 61 PHE B N 1
ATOM 1477 C CA . PHE B 1 61 ? 8.023 16.703 11.453 1 95.62 61 PHE B CA 1
ATOM 1478 C C . PHE B 1 61 ? 7.742 17.562 12.672 1 95.62 61 PHE B C 1
ATOM 1480 O O . PHE B 1 61 ? 7.035 17.141 13.594 1 95.62 61 PHE B O 1
ATOM 1487 N N . HIS B 1 62 ? 8.391 18.703 12.727 1 93.06 62 HIS B N 1
ATOM 1488 C CA . HIS B 1 62 ? 8.047 19.719 13.711 1 93.06 62 HIS B CA 1
ATOM 1489 C C . HIS B 1 62 ? 6.844 20.547 13.266 1 93.06 62 HIS B C 1
ATOM 1491 O O . HIS B 1 62 ? 6.98 21.469 12.461 1 93.06 62 HIS B O 1
ATOM 1497 N N . LEU B 1 63 ? 5.695 20.125 13.844 1 94.5 63 LEU B N 1
ATOM 1498 C CA . LEU B 1 63 ? 4.449 20.781 13.445 1 94.5 63 LEU B CA 1
ATOM 1499 C C . LEU B 1 63 ? 4.023 21.812 14.477 1 94.5 63 LEU B C 1
ATOM 1501 O O . LEU B 1 63 ? 2.91 21.766 15 1 94.5 63 LEU B O 1
ATOM 1505 N N . ASN B 1 64 ? 4.863 22.844 14.664 1 90.25 64 ASN B N 1
ATOM 1506 C CA . ASN B 1 64 ? 4.691 23.797 15.758 1 90.25 64 ASN B CA 1
ATOM 1507 C C . ASN B 1 64 ? 3.439 24.641 15.578 1 90.25 64 ASN B C 1
ATOM 1509 O O . ASN B 1 64 ? 2.805 25.047 16.547 1 90.25 64 ASN B O 1
ATOM 1513 N N . ASP B 1 65 ? 2.998 24.906 14.383 1 93.12 65 ASP B N 1
ATOM 1514 C CA . ASP B 1 65 ? 1.855 25.781 14.133 1 93.12 65 ASP B CA 1
ATOM 1515 C C . ASP B 1 65 ? 0.61 24.969 13.781 1 93.12 65 ASP B C 1
ATOM 1517 O O . ASP B 1 65 ? -0.37 25.516 13.273 1 93.12 65 ASP B O 1
ATOM 1521 N N . ILE B 1 66 ? 0.686 23.703 14 1 96.06 66 ILE B N 1
ATOM 1522 C CA . ILE B 1 66 ? -0.44 22.828 13.727 1 96.06 66 ILE B CA 1
ATOM 1523 C C . ILE B 1 66 ? -1.02 22.297 15.039 1 96.06 66 ILE B C 1
ATOM 1525 O O . ILE B 1 66 ? -0.299 21.734 15.859 1 96.06 66 ILE B O 1
ATOM 1529 N N . ASP B 1 67 ? -2.328 22.469 15.25 1 95.12 67 ASP B N 1
ATOM 1530 C CA . ASP B 1 67 ? -3.01 21.984 16.453 1 95.12 67 ASP B CA 1
ATOM 1531 C C . ASP B 1 67 ? -3.775 20.688 16.156 1 95.12 67 ASP B C 1
ATOM 1533 O O . ASP B 1 67 ? -4.051 19.922 17.078 1 95.12 67 ASP B O 1
ATOM 1537 N N . ARG B 1 68 ? -4.164 20.672 14.93 1 96.19 68 ARG B N 1
ATOM 1538 C CA . ARG B 1 68 ? -5.055 19.578 14.547 1 96.19 68 ARG B CA 1
ATOM 1539 C C . ARG B 1 68 ? -4.676 19.016 13.188 1 96.19 68 ARG B C 1
ATOM 1541 O O . ARG B 1 68 ? -4.281 19.766 12.289 1 96.19 68 ARG B O 1
ATOM 1548 N N . ILE B 1 69 ? -4.703 17.641 13.055 1 98 69 ILE B N 1
ATOM 1549 C CA . ILE B 1 69 ? -4.57 16.984 11.758 1 98 69 ILE B CA 1
ATOM 1550 C C . ILE B 1 69 ? -5.871 16.266 11.414 1 98 69 ILE B C 1
ATOM 1552 O O . ILE B 1 69 ? -6.422 15.531 12.234 1 98 69 ILE B O 1
ATOM 1556 N N . LYS B 1 70 ? -6.441 16.562 10.273 1 98.31 70 LYS B N 1
ATOM 1557 C CA . LYS B 1 70 ? -7.598 15.852 9.742 1 98.31 70 LYS B CA 1
ATOM 1558 C C . LYS B 1 70 ? -7.199 14.961 8.57 1 98.31 70 LYS B C 1
ATOM 1560 O O . LYS B 1 70 ? -6.613 15.43 7.598 1 98.31 70 LYS B O 1
ATOM 1565 N N . ILE B 1 71 ? -7.434 13.648 8.711 1 98.62 71 ILE B N 1
ATOM 1566 C CA . ILE B 1 71 ? -7.191 12.695 7.629 1 98.62 71 ILE B CA 1
ATOM 1567 C C . ILE B 1 71 ? -8.523 12.273 7.012 1 98.62 71 ILE B C 1
ATOM 1569 O O . ILE B 1 71 ? -9.445 11.867 7.723 1 98.62 71 ILE B O 1
ATOM 1573 N N . ILE B 1 72 ? -8.617 12.484 5.695 1 98.06 72 ILE B N 1
ATOM 1574 C CA . ILE B 1 72 ? -9.836 12.18 4.949 1 98.06 72 ILE B CA 1
ATOM 1575 C C . ILE B 1 72 ? -9.539 11.109 3.898 1 98.06 72 ILE B C 1
ATOM 1577 O O . ILE B 1 72 ? -8.555 11.203 3.168 1 98.06 72 ILE B O 1
ATOM 1581 N N . GLY B 1 73 ? -10.336 10.07 3.879 1 97.75 73 GLY B N 1
ATOM 1582 C CA . GLY B 1 73 ? -10.312 9.094 2.809 1 97.75 73 GLY B CA 1
ATOM 1583 C C . GLY B 1 73 ? -11.422 9.281 1.795 1 97.75 73 GLY B C 1
ATOM 1584 O O . GLY B 1 73 ? -12.57 9.516 2.166 1 97.75 73 GLY B O 1
ATOM 1585 N N . ARG B 1 74 ? -11.023 9.156 0.587 1 96.88 74 ARG B N 1
ATOM 1586 C CA . ARG B 1 74 ? -12.047 9.289 -0.452 1 96.88 74 ARG B CA 1
ATOM 1587 C C . ARG B 1 74 ? -11.656 8.492 -1.696 1 96.88 74 ARG B C 1
ATOM 1589 O O . ARG B 1 74 ? -10.555 7.945 -1.772 1 96.88 74 ARG B O 1
ATOM 1596 N N . ILE B 1 75 ? -12.734 8.375 -2.596 1 94.69 75 ILE B N 1
ATOM 1597 C CA . ILE B 1 75 ? -12.492 7.762 -3.896 1 94.69 75 ILE B CA 1
ATOM 1598 C C . ILE B 1 75 ? -11.992 8.82 -4.879 1 94.69 75 ILE B C 1
ATOM 1600 O O . ILE B 1 75 ? -12.531 9.93 -4.93 1 94.69 75 ILE B O 1
ATOM 1604 N N . GLN B 1 76 ? -10.898 8.406 -5.539 1 94.12 76 GLN B N 1
ATOM 1605 C CA . GLN B 1 76 ? -10.383 9.32 -6.551 1 94.12 76 GLN B CA 1
ATOM 1606 C C . GLN B 1 76 ? -11.484 9.742 -7.516 1 94.12 76 GLN B C 1
ATOM 1608 O O . GLN B 1 76 ? -12.203 8.898 -8.055 1 94.12 76 GLN B O 1
ATOM 1613 N N . GLY B 1 77 ? -11.633 10.977 -7.711 1 91.81 77 GLY B N 1
ATOM 1614 C CA . GLY B 1 77 ? -12.641 11.516 -8.609 1 91.81 77 GLY B CA 1
ATOM 1615 C C . GLY B 1 77 ? -13.938 11.883 -7.91 1 91.81 77 GLY B C 1
ATOM 1616 O O . GLY B 1 77 ? -14.844 12.438 -8.531 1 91.81 77 GLY B O 1
ATOM 1617 N N . SER B 1 78 ? -14.039 11.461 -6.738 1 91.94 78 SER B N 1
ATOM 1618 C CA . SER B 1 78 ? -15.227 11.789 -5.945 1 91.94 78 SER B CA 1
ATOM 1619 C C . SER B 1 78 ? -14.859 12.633 -4.73 1 91.94 78 SER B C 1
ATOM 1621 O O . SER B 1 78 ? -14.023 12.227 -3.914 1 91.94 78 SER B O 1
ATOM 1623 N N . PRO B 1 79 ? -15.531 13.727 -4.645 1 89.81 79 PRO B N 1
ATOM 1624 C CA . PRO B 1 79 ? -15.148 14.586 -3.527 1 89.81 79 PRO B CA 1
ATOM 1625 C C . PRO B 1 79 ? -15.758 14.141 -2.199 1 89.81 79 PRO B C 1
ATOM 1627 O O . PRO B 1 79 ? -15.312 14.578 -1.134 1 89.81 79 PRO B O 1
ATOM 1630 N N . LYS B 1 80 ? -16.734 13.242 -2.223 1 94.19 80 LYS B N 1
ATOM 1631 C CA . LYS B 1 80 ? -17.391 12.797 -0.997 1 94.19 80 LYS B CA 1
ATOM 1632 C C . LYS B 1 80 ? -16.484 11.875 -0.189 1 94.19 80 LYS B C 1
ATOM 1634 O O . LYS B 1 80 ? -16.047 10.836 -0.685 1 94.19 80 LYS B O 1
ATOM 1639 N N . PRO B 1 81 ? -16.25 12.258 1.068 1 95.94 81 PRO B N 1
ATOM 1640 C CA . PRO B 1 81 ? -15.422 11.391 1.906 1 95.94 81 PRO B CA 1
ATOM 1641 C C . PRO B 1 81 ? -16.141 10.102 2.301 1 95.94 81 PRO B C 1
ATOM 1643 O O . PRO B 1 81 ? -17.359 10.102 2.51 1 95.94 81 PRO B O 1
ATOM 1646 N N . ASP B 1 82 ? -15.336 9.062 2.352 1 94.19 82 ASP B N 1
ATOM 1647 C CA . ASP B 1 82 ? -15.906 7.809 2.822 1 94.19 82 ASP B CA 1
ATOM 1648 C C . ASP B 1 82 ? -15.414 7.469 4.227 1 94.19 82 ASP B C 1
ATOM 1650 O O . ASP B 1 82 ? -15.914 6.535 4.859 1 94.19 82 ASP B O 1
ATOM 1654 N N . TRP B 1 83 ? -14.469 8.297 4.773 1 97.06 83 TRP B N 1
ATOM 1655 C CA . TRP B 1 83 ? -13.875 8.086 6.086 1 97.06 83 TRP B CA 1
ATOM 1656 C C . TRP B 1 83 ? -13.117 9.328 6.555 1 97.06 83 TRP B C 1
ATOM 1658 O O . TRP B 1 83 ? -12.57 10.07 5.738 1 97.06 83 TRP B O 1
ATOM 1668 N N . GLU B 1 84 ? -13.117 9.594 7.852 1 97.56 84 GLU B N 1
ATOM 1669 C CA . GLU B 1 84 ? -12.32 10.688 8.391 1 97.56 84 GLU B CA 1
ATOM 1670 C C . GLU B 1 84 ? -11.805 10.367 9.789 1 97.56 84 GLU B C 1
ATOM 1672 O O . GLU B 1 84 ? -12.406 9.562 10.508 1 97.56 84 GLU B O 1
ATOM 1677 N N . GLU B 1 85 ? -10.742 10.93 10.133 1 97.75 85 GLU B N 1
ATOM 1678 C CA . GLU B 1 85 ? -10.148 10.891 11.469 1 97.75 85 GLU B CA 1
ATOM 1679 C C . GLU B 1 85 ? -9.492 12.219 11.812 1 97.75 85 GLU B C 1
ATOM 1681 O O . GLU B 1 85 ? -8.836 12.836 10.969 1 97.75 85 GLU B O 1
ATOM 1686 N N . VAL B 1 86 ? -9.727 12.648 13.031 1 96.31 86 VAL B N 1
ATOM 1687 C CA . VAL B 1 86 ? -9.125 13.883 13.516 1 96.31 86 VAL B CA 1
ATOM 1688 C C . VAL B 1 86 ? -8.164 13.578 14.664 1 96.31 86 VAL B C 1
ATOM 1690 O O . VAL B 1 86 ? -8.5 12.805 15.562 1 96.31 86 VAL B O 1
ATOM 1693 N N . ILE B 1 87 ? -7.02 14.133 14.57 1 95.31 87 ILE B N 1
ATOM 1694 C CA . ILE B 1 87 ? -6 13.992 15.602 1 95.31 87 ILE B CA 1
ATOM 1695 C C . ILE B 1 87 ? -5.719 15.359 16.234 1 95.31 87 ILE B C 1
ATOM 1697 O O . ILE B 1 87 ? -5.254 16.281 15.555 1 95.31 87 ILE B O 1
ATOM 1701 N N . ASP B 1 88 ? -5.945 15.484 17.484 1 94.44 88 ASP B N 1
ATOM 1702 C CA . ASP B 1 88 ? -5.594 16.688 18.219 1 94.44 88 ASP B CA 1
ATOM 1703 C C . ASP B 1 88 ? -4.176 16.609 18.781 1 94.44 88 ASP B C 1
ATOM 1705 O O . ASP B 1 88 ? -3.861 15.695 19.547 1 94.44 88 ASP B O 1
ATOM 1709 N N . LEU B 1 89 ? -3.365 17.484 18.344 1 92.44 89 LEU B N 1
ATOM 1710 C CA . LEU B 1 89 ? -1.967 17.469 18.766 1 92.44 89 LEU B CA 1
ATOM 1711 C C . LEU B 1 89 ? -1.766 18.234 20.062 1 92.44 89 LEU B C 1
ATOM 1713 O O . LEU B 1 89 ? -0.747 18.078 20.734 1 92.44 89 LEU B O 1
ATOM 1717 N N . ARG B 1 90 ? -2.588 19.094 20.438 1 86.75 90 ARG B N 1
ATOM 1718 C CA . ARG B 1 90 ? -2.521 19.844 21.688 1 86.75 90 ARG B CA 1
ATOM 1719 C C . ARG B 1 90 ? -3.646 19.438 22.641 1 86.75 90 ARG B C 1
ATOM 1721 O O . ARG B 1 90 ? -4.824 19.609 22.328 1 86.75 90 ARG B O 1
ATOM 1728 N N . PRO B 1 91 ? -3.199 18.422 23.469 1 68.75 91 PRO B N 1
ATOM 1729 C CA . PRO B 1 91 ? -4.273 18.016 24.375 1 68.75 91 PRO B CA 1
ATOM 1730 C C . PRO B 1 91 ? -5.016 19.203 24.984 1 68.75 91 PRO B C 1
ATOM 1732 O O . PRO B 1 91 ? -4.438 20.281 25.141 1 68.75 91 PRO B O 1
ATOM 1735 N N . PRO B 1 92 ? -6.316 18.969 24.938 1 60.66 92 PRO B N 1
ATOM 1736 C CA . PRO B 1 92 ? -7.059 20.062 25.578 1 60.66 92 PRO B CA 1
ATOM 1737 C C . PRO B 1 92 ? -6.441 20.484 26.906 1 60.66 92 PRO B C 1
ATOM 1739 O O . PRO B 1 92 ? -5.855 19.672 27.609 1 60.66 92 PRO B O 1
ATOM 1742 N N . ASN B 1 93 ? -5.742 21.5 26.922 1 57.75 93 ASN B N 1
ATOM 1743 C CA . ASN B 1 93 ? -5.312 21.969 28.219 1 57.75 93 ASN B CA 1
ATOM 1744 C C . ASN B 1 93 ? -6.336 21.641 29.312 1 57.75 93 ASN B C 1
ATOM 1746 O O . ASN B 1 93 ? -7.473 22.109 29.266 1 57.75 93 ASN B O 1
ATOM 1750 N N . PRO B 1 94 ? -6.02 20.516 29.906 1 53.25 94 PRO B N 1
ATOM 1751 C CA . PRO B 1 94 ? -6.953 20.266 31 1 53.25 94 PRO B CA 1
ATOM 1752 C C . PRO B 1 94 ? -7.211 21.5 31.859 1 53.25 94 PRO B C 1
ATOM 1754 O O . PRO B 1 94 ? -8.141 21.516 32.688 1 53.25 94 PRO B O 1
ATOM 1757 N N . ALA B 1 95 ? -6.141 22.344 31.922 1 54.94 95 ALA B N 1
ATOM 1758 C CA . ALA B 1 95 ? -6.348 23.438 32.875 1 54.94 95 ALA B CA 1
ATOM 1759 C C . ALA B 1 95 ? -7.625 24.203 32.562 1 54.94 95 ALA B C 1
ATOM 1761 O O . ALA B 1 95 ? -8.133 24.953 33.375 1 54.94 95 ALA B O 1
ATOM 1762 N N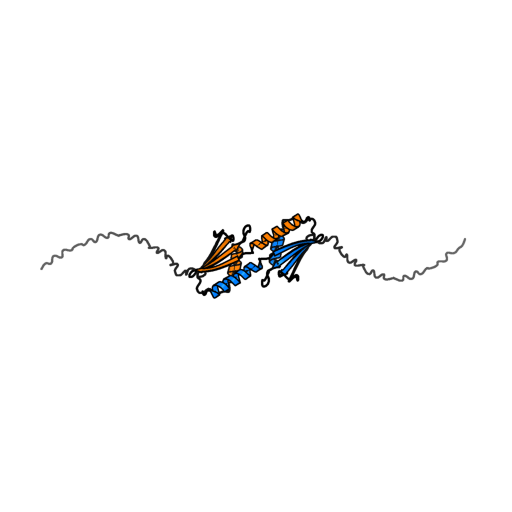 . LEU B 1 96 ? -7.84 24.281 31.156 1 50.06 96 LEU B N 1
ATOM 1763 C CA . LEU B 1 96 ? -9.094 24.984 30.906 1 50.06 96 LEU B CA 1
ATOM 1764 C C . LEU B 1 96 ? -10.289 24.094 31.266 1 50.06 96 LEU B C 1
ATOM 1766 O O . LEU B 1 96 ? -11.438 24.5 31.109 1 50.06 96 LEU B O 1
ATOM 1770 N N . ALA B 1 97 ? -10.008 22.797 31.312 1 51.53 97 ALA B N 1
ATOM 1771 C CA . ALA B 1 97 ? -11.07 22.016 31.938 1 51.53 97 ALA B CA 1
ATOM 1772 C C . ALA B 1 97 ? -11.258 22.422 33.406 1 51.53 97 ALA B C 1
ATOM 1774 O O . ALA B 1 97 ? -10.375 22.203 34.219 1 51.53 97 ALA B O 1
ATOM 1775 N N . ALA B 1 98 ? -11.812 23.609 33.531 1 51.34 98 ALA B N 1
ATOM 1776 C CA . ALA B 1 98 ? -12.094 24.094 34.875 1 51.34 98 ALA B CA 1
ATOM 1777 C C . ALA B 1 98 ? -12.656 22.984 35.75 1 51.34 98 ALA B C 1
ATOM 1779 O O . ALA B 1 98 ? -13.531 22.234 35.344 1 51.34 98 ALA B O 1
ATOM 1780 N N . PRO B 1 99 ? -11.898 22.406 36.625 1 51.78 99 PRO B N 1
ATOM 1781 C CA . PRO B 1 99 ? -12.547 21.484 37.562 1 51.78 99 PRO B CA 1
ATOM 1782 C C . PRO B 1 99 ? -13.922 21.984 38 1 51.78 99 PRO B C 1
ATOM 1784 O O . PRO B 1 99 ? -14.047 23.109 38.5 1 51.78 99 PRO B O 1
ATOM 1787 N N . VAL B 1 100 ? -14.969 21.719 37.25 1 49.41 100 VAL B N 1
ATOM 1788 C CA . VAL B 1 100 ? -16.297 22.016 37.781 1 49.41 100 VAL B CA 1
ATOM 1789 C C . VAL B 1 100 ? -16.328 21.656 39.281 1 49.41 100 VAL B C 1
ATOM 1791 O O . VAL B 1 100 ? -16.234 20.484 39.625 1 49.41 100 VAL B O 1
ATOM 1794 N N . TYR B 1 101 ? -15.633 22.344 40.094 1 46.59 101 TYR B N 1
ATOM 1795 C CA . TYR B 1 101 ? -15.805 22.188 41.531 1 46.59 101 TYR B CA 1
ATOM 1796 C C . TYR B 1 101 ? -17.281 22.172 41.906 1 46.59 101 TYR B C 1
ATOM 1798 O O . TYR B 1 101 ? -18.031 23.078 41.531 1 46.59 101 TYR B O 1
ATOM 1806 N N . ALA B 1 102 ? -17.953 21.016 41.812 1 49.91 102 ALA B N 1
ATOM 1807 C CA . ALA B 1 102 ? -19.266 20.844 42.438 1 49.91 102 ALA B CA 1
ATOM 1808 C C . ALA B 1 102 ? -19.328 21.594 43.75 1 49.91 102 ALA B C 1
ATOM 1810 O O . ALA B 1 102 ? -18.578 21.297 44.688 1 49.91 102 ALA B O 1
ATOM 1811 N N . SER B 1 103 ? -19.391 22.922 43.844 1 46.91 103 SER B N 1
ATOM 1812 C CA . SER B 1 103 ? -19.688 23.625 45.094 1 46.91 103 SER B CA 1
ATOM 1813 C C . SER B 1 103 ? -20.828 22.953 45.844 1 46.91 103 SER B C 1
ATOM 1815 O O . SER B 1 103 ? -21.969 22.906 45.344 1 46.91 103 SER B O 1
ATOM 1817 N N . SER B 1 104 ? -20.625 21.766 46.344 1 47.91 104 SER B N 1
ATOM 1818 C CA . SER B 1 104 ? -21.594 21.219 47.312 1 47.91 104 SER B CA 1
ATOM 1819 C C . SER B 1 104 ? -21.906 22.234 48.406 1 47.91 104 SER B C 1
ATOM 1821 O O . SER B 1 104 ? -21.047 22.516 49.25 1 47.91 104 SER B O 1
ATOM 1823 N N . ALA B 1 105 ? -22.594 23.391 48.094 1 48.84 105 ALA B N 1
ATOM 1824 C CA . ALA B 1 105 ? -23.141 24.281 49.125 1 48.84 105 ALA B CA 1
ATOM 1825 C C . ALA B 1 105 ? -23.906 23.5 50.188 1 48.84 105 ALA B C 1
ATOM 1827 O O . ALA B 1 105 ? -24.75 22.656 49.844 1 48.84 105 ALA B O 1
ATOM 1828 N N . PRO B 1 106 ? -23.375 23.25 51.344 1 49.78 106 PRO B N 1
ATOM 1829 C CA . PRO B 1 106 ? -24.078 22.594 52.469 1 49.78 106 PRO B CA 1
ATOM 1830 C C . PRO B 1 106 ? -25.391 23.297 52.812 1 49.78 106 PRO B C 1
ATOM 1832 O O . PRO B 1 106 ? -25.438 24.531 52.812 1 49.78 106 PRO B O 1
ATOM 1835 N N . TRP B 1 107 ? -26.625 22.922 52.438 1 49 107 TRP B N 1
ATOM 1836 C CA . TRP B 1 107 ? -27.969 23.359 52.812 1 49 107 TRP B CA 1
ATOM 1837 C C . TRP B 1 107 ? -28.031 23.641 54.312 1 49 107 TRP B C 1
ATOM 1839 O O . TRP B 1 107 ? -27.812 22.75 55.125 1 49 107 TRP B O 1
ATOM 1849 N N . VAL B 1 108 ? -27.281 24.562 54.812 1 44.12 108 VAL B N 1
ATOM 1850 C CA . VAL B 1 108 ? -27.391 25 56.188 1 44.12 108 VAL B CA 1
ATOM 1851 C C . VAL B 1 108 ? -28.844 25.266 56.562 1 44.12 108 VAL B C 1
ATOM 1853 O O . VAL B 1 108 ? -29.5 26.125 55.938 1 44.12 108 VAL B O 1
ATOM 1856 N N . VAL B 1 109 ? -29.562 24.266 56.844 1 46.38 109 VAL B N 1
ATOM 1857 C CA . VAL B 1 109 ? -30.906 24.297 57.406 1 46.38 109 VAL B CA 1
ATOM 1858 C C . VAL B 1 109 ? -30.906 25.141 58.656 1 46.38 109 VAL B C 1
ATOM 1860 O O . VAL B 1 109 ? -30.266 24.797 59.656 1 46.38 109 VAL B O 1
ATOM 1863 N N . ALA B 1 110 ? -30.859 26.469 58.625 1 44.47 110 ALA B N 1
ATOM 1864 C CA . ALA B 1 110 ? -30.953 27.453 59.688 1 44.47 110 ALA B CA 1
ATOM 1865 C C . ALA B 1 110 ? -32.219 27.266 60.5 1 44.47 110 ALA B C 1
ATOM 1867 O O . ALA B 1 110 ? -33.344 27.281 59.969 1 44.47 110 ALA B O 1
ATOM 1868 N N . ILE B 1 111 ? -32.188 26.312 61.438 1 41.62 111 ILE B N 1
ATOM 1869 C CA . ILE B 1 111 ? -33.312 26.188 62.375 1 41.62 111 ILE B CA 1
ATOM 1870 C C . ILE B 1 111 ? -33.469 27.5 63.156 1 41.62 111 ILE B C 1
ATOM 1872 O O . ILE B 1 111 ? -32.5 27.969 63.781 1 41.62 111 ILE B O 1
ATOM 1876 N N . ALA B 1 112 ? -34.219 28.453 62.719 1 43 112 ALA B N 1
ATOM 1877 C CA . ALA B 1 112 ? -34.656 29.719 63.312 1 43 112 ALA B CA 1
ATOM 1878 C C . ALA B 1 112 ? -35.25 29.5 64.688 1 43 112 ALA B C 1
ATOM 1880 O O . ALA B 1 112 ? -36.281 28.859 64.875 1 43 112 ALA B O 1
ATOM 1881 N N . ALA B 1 113 ? -34.344 29.109 65.688 1 41 113 ALA B N 1
ATOM 1882 C CA . ALA B 1 113 ? -34.906 29.078 67.062 1 41 113 ALA B CA 1
ATOM 1883 C C . ALA B 1 113 ? -35.469 30.438 67.5 1 41 113 ALA B C 1
ATOM 1885 O O . ALA B 1 113 ? -34.844 31.469 67.25 1 41 113 ALA B O 1
ATOM 1886 N N . GLY B 1 114 ? -36.719 30.719 67.375 1 39.62 114 GLY B N 1
ATOM 1887 C CA . GLY B 1 114 ? -37.594 31.828 67.75 1 39.62 114 GLY B CA 1
ATOM 1888 C C . GLY B 1 114 ? -37.375 32.25 69.188 1 39.62 114 GLY B C 1
ATOM 1889 O O . GLY B 1 114 ? -37.812 31.562 70.125 1 39.62 114 GLY B O 1
ATOM 1890 N N . PHE B 1 115 ? -36.156 32.469 69.75 1 39.22 115 PHE B N 1
ATOM 1891 C CA . PHE B 1 115 ? -36.094 32.906 71.125 1 39.22 115 PHE B CA 1
ATOM 1892 C C . PHE B 1 115 ? -36.875 34.188 71.375 1 39.22 115 PHE B C 1
ATOM 1894 O O . PHE B 1 115 ? -36.688 35.156 70.625 1 39.22 115 PHE B O 1
ATOM 1901 N N . VAL B 1 116 ? -38.062 34.188 71.812 1 40.31 116 VAL B N 1
ATOM 1902 C CA . VAL B 1 116 ? -39 35.188 72.25 1 40.31 116 VAL B CA 1
ATOM 1903 C C . VAL B 1 116 ? -38.344 36.062 73.375 1 40.31 116 VAL B C 1
ATOM 1905 O O . VAL B 1 116 ? -38 35.562 74.438 1 40.31 116 VAL B O 1
ATOM 1908 N N . SER B 1 117 ? -37.438 36.969 73 1 37.72 117 SER B N 1
ATOM 1909 C CA . SER B 1 117 ? -36.781 37.938 73.938 1 37.72 117 SER B CA 1
ATOM 1910 C C . SER B 1 117 ? -37.781 38.75 74.688 1 37.72 117 SER B C 1
ATOM 1912 O O . SER B 1 117 ? -38.656 39.406 74.125 1 37.72 117 SER B O 1
ATOM 1914 N N . LEU B 1 118 ? -38.312 38.25 75.812 1 36.84 118 LEU B N 1
ATOM 1915 C CA . LEU B 1 118 ? -39.188 38.906 76.812 1 36.84 118 LEU B CA 1
ATOM 1916 C C . LEU B 1 118 ? -38.531 40.188 77.312 1 36.84 118 LEU B C 1
ATOM 1918 O O . LEU B 1 118 ? -37.5 40.188 77.938 1 36.84 118 LEU B O 1
ATOM 1922 N N . LEU B 1 119 ? -38.406 41.188 76.438 1 33.72 119 LEU B N 1
ATOM 1923 C CA . LEU B 1 119 ? -37.875 42.5 76.812 1 33.72 119 LEU B CA 1
ATOM 1924 C C . LEU B 1 119 ? -38.656 43.125 77.938 1 33.72 119 LEU B C 1
ATOM 1926 O O . LEU B 1 119 ? -39.844 43.406 77.812 1 33.72 119 LEU B O 1
ATOM 1930 N N . VAL B 1 120 ? -38.438 42.594 79.125 1 36.84 120 VAL B N 1
ATOM 1931 C CA . VAL B 1 120 ? -39 43.156 80.375 1 36.84 120 VAL B CA 1
ATOM 1932 C C . VAL B 1 120 ? -38.594 44.625 80.438 1 36.84 120 VAL B C 1
ATOM 1934 O O . VAL B 1 120 ? -37.406 44.938 80.5 1 36.84 120 VAL B O 1
ATOM 1937 N N . ILE B 1 121 ? -39.219 45.5 79.75 1 37.78 121 ILE B N 1
ATOM 1938 C CA . ILE B 1 121 ? -39.094 46.938 79.75 1 37.78 121 ILE B CA 1
ATOM 1939 C C . ILE B 1 121 ? -39.312 47.469 81.188 1 37.78 121 ILE B C 1
ATOM 1941 O O . ILE B 1 121 ? -40.375 47.344 81.75 1 37.78 121 ILE B O 1
ATOM 1945 N N . PHE B 1 122 ? -38.344 47.125 82.188 1 36.97 122 PHE B N 1
ATOM 1946 C CA . PHE B 1 122 ? -38.344 47.688 83.5 1 36.97 122 PHE B CA 1
ATOM 1947 C C . PHE B 1 122 ? -38.406 49.219 83.438 1 36.97 122 PHE B C 1
ATOM 1949 O O . PHE B 1 122 ? -37.562 49.844 82.75 1 36.97 122 PHE B O 1
ATOM 1956 N N . SER B 1 123 ? -39.594 49.781 83.375 1 39.84 123 SER B N 1
ATOM 1957 C CA . SER B 1 123 ? -39.969 51.188 83.438 1 39.84 123 SER B CA 1
ATOM 1958 C C . SER B 1 123 ? -39.312 51.844 84.625 1 39.84 123 SER B C 1
ATOM 1960 O O . SER B 1 123 ? -39.688 51.531 85.812 1 39.84 123 SER B O 1
ATOM 1962 N N . TYR B 1 124 ? -37.938 51.812 84.75 1 35.53 124 TYR B N 1
ATOM 1963 C CA . TYR B 1 124 ? -37.281 52.594 85.75 1 35.53 124 TYR B CA 1
ATOM 1964 C C . TYR B 1 124 ? -37.875 54 85.875 1 35.53 124 TYR B C 1
ATOM 1966 O O . TYR B 1 124 ? -37.906 54.719 84.875 1 35.53 124 TYR B O 1
ATOM 1974 N N . HIS B 1 125 ? -38.906 54.125 86.688 1 37.5 125 HIS B N 1
ATOM 1975 C CA . HIS B 1 125 ? -39.531 55.344 87.188 1 37.5 125 HIS B CA 1
ATOM 1976 C C . HIS B 1 125 ? -38.469 56.344 87.688 1 37.5 125 HIS B C 1
ATOM 1978 O O . HIS B 1 125 ? -37.688 56.031 88.562 1 37.5 125 HIS B O 1
ATOM 1984 N N . LEU B 1 126 ? -37.75 57.031 86.75 1 32.69 126 LEU B N 1
ATOM 1985 C CA . LEU B 1 126 ? -36.906 58.188 87 1 32.69 126 LEU B CA 1
ATOM 1986 C C . LEU B 1 126 ? -37.625 59.156 88 1 32.69 126 LEU B C 1
ATOM 1988 O O . LEU B 1 126 ? -38.656 59.688 87.625 1 32.69 126 LEU B O 1
ATOM 1992 N N . GLY B 1 127 ? -37.688 58.844 89.25 1 28.67 127 GLY B N 1
ATOM 1993 C CA . GLY B 1 127 ? -38.031 59.75 90.312 1 28.67 127 GLY B CA 1
ATOM 1994 C C . GLY B 1 127 ? -37.25 61.062 90.312 1 28.67 127 GLY B C 1
ATOM 1995 O O . GLY B 1 127 ? -37.531 61.969 91.062 1 28.67 127 GLY B O 1
ATOM 1996 N N . GLN B 1 128 ? -36.375 61.562 89.375 1 23.36 128 GLN B N 1
ATOM 1997 C CA . GLN B 1 128 ? -36.438 63 89.438 1 23.36 128 GLN B CA 1
ATOM 1998 C C . GLN B 1 128 ? -37.75 63.531 88.875 1 23.36 128 GLN B C 1
ATOM 2000 O O . GLN B 1 128 ? -38.344 62.938 88 1 23.36 128 GLN B O 1
#

Sequence (256 aa):
MGLLQVEEIREALQDVLSEHALVVQVNQFRNQLNIILNKPPGTVAHYSALADFLKSRLGQFHLNDIDRIKIIGRIQGSPKPDWEEVIDLRPPNPALAAPVYASSAPWVVAIAAGFVSLLVIFSYHLGQMGLLQVEEIREALQDVLSEHALVVQVNQFRNQLNIILNKPPGTVAHYSALADFLKSRLGQFHLNDIDRIKIIGRIQGSPKPDWEEVIDLRPPNPALAAPVYASSAPWVVAIAAGFVSLLVIFSYHLGQ

Organism: Thermosynechococcus vestitus (strain NIES-2133 / IAM M-273 / BP-1) (NCBI:txid197221)

pLDDT: mean 79.32, std 23.44, range [22.83, 98.69]

Foldseek 3Di:
DDPVVVVVVVVVVVLVVQLLVWDWDWDDDFQEIEIETEGEPPHHHPVVVVVVVVVVVCVVDDSPRHQKYKYFYDYVPDPDTPDIDMDGPDPPPCVVVPPPPPPPPPPPPPPPPPPPPPPPVPPPDPPD/DDPVVVVVVVVVVVLVVQLLVWDWDWDDDFQEIEIETEGEPPHHHPVVVVVVVVVVVCVVDDSPRHQKYKYFYDYVPDPDTPDIDMDGPDPPPCVVVPPPPPPPPPPPPPPPPPPPPPPPVPPPPPPD

Radius of gyration: 43.43 Å; Cα contacts (8 Å, |Δi|>4): 322; chains: 2; bounding box: 83×171×109 Å

Nearest PDB structures (foldseek):
  2c1i-assembly1_A  TM=3.963E-01  e=7.763E-02  Streptococcus pneumoniae R6
  7pnw-assembly1_C  TM=4.769E-01  e=7.867E-01  Mus musculus
  8css-assembly1_C  TM=4.422E-01  e=1.860E+00  Homo sapiens
  5ird-assembly1_A  TM=4.081E-01  e=5.651E-01  Mycobacterium tuberculosis H37Ra
  6vmi-assembly1_AC  TM=5.101E-01  e=2.589E+00  Homo sapiens

Secondary structure (DSSP, 8-state):
--HHHHHHHHHHHHHHHHTT--EEEEEEETTEEEEEEEEPTT----HHHHHHHHHHHHTTS--TT-SEEEEEEEETT--SEEEEEEEESS---GGGS-------------------------------/--HHHHHHHHHHHHHHHHTT--EEEEEEETTEEEEEEEEPTT----HHHHHHHHHHHHTTS--TT-SEEEEEEEETT--SEEEEEEEESS---GGGS-------------------------------

Solvent-accessible surface area (backbone atoms only — not comparable to full-atom values): 15457 Å² total; per-residue (Å²): 123,56,72,67,56,44,52,50,49,33,51,54,48,37,49,61,30,44,30,39,39,45,49,62,45,57,48,72,58,85,42,30,38,39,37,38,38,29,32,52,74,96,54,63,64,61,57,71,62,52,47,54,54,46,48,62,58,53,66,75,54,89,58,84,62,42,45,32,40,39,42,34,34,25,41,53,94,42,88,64,67,78,44,74,48,77,45,70,69,55,68,75,57,58,77,74,51,57,75,77,68,75,74,76,71,76,80,73,75,76,75,78,75,78,75,80,78,78,76,74,78,76,80,78,83,70,77,118,121,55,71,67,57,45,52,50,49,34,52,54,49,34,49,63,30,44,31,40,39,44,50,63,45,55,49,72,59,84,40,30,38,39,37,37,36,28,30,52,75,98,54,62,65,62,58,72,64,51,48,54,55,46,48,61,58,52,67,76,52,90,58,84,62,43,44,32,38,38,42,35,34,26,40,54,96,41,88,64,67,79,46,74,49,76,45,70,70,56,66,74,57,58,76,74,51,59,75,77,68,76,75,76,73,76,81,74,78,76,76,79,76,79,74,79,77,78,74,76,77,74,77,75,77,71,79,119